Protein 2X1Q (pdb70)

Radius of gyration: 19.87 Å; Cα contacts (8 Å, |Δi|>4): 631; chains: 2; bounding box: 54×30×46 Å

Structure (mmCIF, N/CA/C/O backbone):
data_2X1Q
#
_entry.id   2X1Q
#
_cell.length_a   35.908
_cell.length_b   63.425
_cell.length_c   50.010
_cell.angle_alpha   90.00
_cell.angle_beta   90.36
_cell.angle_gamma   90.00
#
_symmetry.space_group_name_H-M   'P 1 21 1'
#
loop_
_entity.id
_entity.type
_entity.pdbx_description
1 polymer 'GELSOLIN NANOBODY'
2 water water
#
loop_
_atom_site.group_PDB
_atom_site.id
_atom_site.type_symbol
_atom_site.label_atom_id
_atom_site.label_alt_id
_atom_site.label_comp_id
_atom_site.label_asym_id
_atom_site.label_entity_id
_atom_site.label_seq_id
_atom_site.pdbx_PDB_ins_code
_atom_site.Cartn_x
_atom_site.Cartn_y
_atom_site.Cartn_z
_atom_site.occupancy
_atom_site.B_iso_or_equiv
_atom_site.auth_seq_id
_atom_site.auth_comp_id
_atom_site.auth_asym_id
_atom_site.auth_atom_id
_atom_site.pdbx_PDB_model_num
ATOM 1 N N . GLN A 1 3 ? 12.733 9.522 59.862 1.00 12.79 3 GLN A N 1
ATOM 2 C CA . GLN A 1 3 ? 14.053 9.218 60.478 1.00 12.65 3 GLN A CA 1
ATOM 3 C C . GLN A 1 3 ? 14.471 7.835 60.014 1.00 11.67 3 GLN A C 1
ATOM 4 O O . GLN A 1 3 ? 13.692 6.889 60.129 1.00 12.84 3 GLN A O 1
ATOM 10 N N . LEU A 1 4 ? 15.690 7.712 59.488 1.00 10.28 4 LEU A N 1
ATOM 11 C CA . LEU A 1 4 ? 16.147 6.454 58.900 1.00 9.46 4 LEU A CA 1
ATOM 12 C C . LEU A 1 4 ? 17.379 5.919 59.607 1.00 9.10 4 LEU A C 1
ATOM 13 O O . LEU A 1 4 ? 18.304 6.672 59.914 1.00 9.76 4 LEU A O 1
ATOM 18 N N . GLN A 1 5 ? 17.388 4.613 59.852 1.00 9.26 5 GLN A N 1
ATOM 19 C CA . GLN A 1 5 ? 18.550 3.948 60.434 1.00 9.51 5 GLN A CA 1
ATOM 20 C C . GLN A 1 5 ? 18.760 2.575 59.808 1.00 9.55 5 GLN A C 1
ATOM 21 O O . GLN A 1 5 ? 17.878 1.709 59.862 1.00 10.15 5 GLN A O 1
ATOM 27 N N . GLU A 1 6 ? 19.946 2.387 59.241 1.00 9.51 6 GLU A N 1
ATOM 28 C CA . GLU A 1 6 ? 20.334 1.137 58.614 1.00 9.72 6 GLU A CA 1
ATOM 29 C C . GLU A 1 6 ? 20.880 0.153 59.634 1.00 9.54 6 GLU A C 1
ATOM 30 O O . GLU A 1 6 ? 21.410 0.538 60.680 1.00 10.06 6 GLU A O 1
ATOM 36 N N . SER A 1 7 ? 20.760 -1.129 59.307 1.00 9.21 7 SER A N 1
ATOM 37 C CA . SER A 1 7 ? 21.395 -2.195 60.070 1.00 9.53 7 SER A CA 1
ATOM 38 C C . SER A 1 7 ? 21.609 -3.409 59.174 1.00 9.30 7 SER A C 1
ATOM 39 O O . SER A 1 7 ? 21.196 -3.425 58.016 1.00 9.49 7 SER A O 1
ATOM 42 N N . GLY A 1 8 ? 22.267 -4.427 59.717 1.00 9.36 8 GLY A N 1
ATOM 43 C CA . GLY A 1 8 ? 22.491 -5.681 59.006 1.00 9.91 8 GLY A CA 1
ATOM 44 C C . GLY A 1 8 ? 23.814 -5.768 58.271 1.00 10.31 8 GLY A C 1
ATOM 45 O O . GLY A 1 8 ? 24.096 -6.778 57.625 1.00 11.13 8 GLY A O 1
ATOM 46 N N . GLY A 1 9 ? 24.627 -4.719 58.356 1.00 10.61 9 GLY A N 1
ATOM 47 C CA . GLY A 1 9 ? 25.952 -4.737 57.754 1.00 11.69 9 GLY A CA 1
ATOM 48 C C . GLY A 1 9 ? 26.865 -5.703 58.482 1.00 11.70 9 GLY A C 1
ATOM 49 O O . GLY A 1 9 ? 26.531 -6.232 59.550 1.00 11.91 9 GLY A O 1
ATOM 50 N N . GLY A 1 10 ? 28.029 -5.942 57.901 1.00 12.47 10 GLY A N 1
ATOM 51 C CA . GLY A 1 10 ? 29.002 -6.816 58.519 1.00 12.73 10 GLY A CA 1
ATOM 52 C C . GLY A 1 10 ? 30.056 -7.227 57.527 1.00 12.49 10 GLY A C 1
ATOM 53 O O . GLY A 1 10 ? 30.183 -6.641 56.444 1.00 12.59 10 GLY A O 1
ATOM 54 N N . LEU A 1 11 ? 30.797 -8.254 57.915 1.00 12.72 11 LEU A N 1
ATOM 55 C CA . LEU A 1 11 ? 31.917 -8.764 57.156 1.00 12.69 11 LEU A CA 1
ATOM 56 C C . LEU A 1 11 ? 31.571 -10.146 56.618 1.00 12.59 11 LEU A C 1
ATOM 57 O O . LEU A 1 11 ? 31.160 -11.032 57.375 1.00 13.01 11 LEU A O 1
ATOM 62 N N . VAL A 1 12 ? 31.730 -10.328 55.312 1.00 12.07 12 VAL A N 1
ATOM 63 C CA . VAL A 1 12 ? 31.544 -11.638 54.687 1.00 12.50 12 VAL A CA 1
ATOM 64 C C . VAL A 1 12 ? 32.680 -11.925 53.725 1.00 12.22 12 VAL A C 1
ATOM 65 O O . VAL A 1 12 ? 33.363 -11.005 53.274 1.00 12.27 12 VAL A O 1
ATOM 69 N N . GLN A 1 13 ? 32.877 -13.204 53.418 1.00 12.12 13 GLN A N 1
ATOM 70 C CA . GLN A 1 13 ? 33.811 -13.592 52.371 1.00 12.68 13 GLN A CA 1
ATOM 71 C C . GLN A 1 13 ? 33.129 -13.513 51.005 1.00 11.70 13 GLN A C 1
ATOM 72 O O . GLN A 1 13 ? 31.894 -13.490 50.928 1.00 11.74 13 GLN A O 1
ATOM 78 N N . PRO A 1 14 ? 33.928 -13.437 49.921 1.00 11.28 14 PRO A N 1
ATOM 79 C CA . PRO A 1 14 ? 33.330 -13.453 48.594 1.00 10.78 14 PRO A CA 1
ATOM 80 C C . PRO A 1 14 ? 32.420 -14.660 48.415 1.00 10.14 14 PRO A C 1
ATOM 81 O O . PRO A 1 14 ? 32.752 -15.773 48.848 1.00 10.01 14 PRO A O 1
ATOM 85 N N . GLY A 1 15 ? 31.269 -14.418 47.799 1.00 9.84 15 GLY A N 1
ATOM 86 C CA . GLY A 1 15 ? 30.251 -15.439 47.613 1.00 9.82 15 GLY A CA 1
ATOM 87 C C . GLY A 1 15 ? 29.211 -15.455 48.716 1.00 9.52 15 GLY A C 1
ATOM 88 O O . GLY A 1 15 ? 28.180 -16.118 48.587 1.00 10.45 15 GLY A O 1
ATOM 89 N N . GLY A 1 16 ? 29.479 -14.721 49.796 1.00 9.66 16 GLY A N 1
ATOM 90 C CA . GLY A 1 16 ? 28.553 -14.620 50.914 1.00 9.36 16 GLY A CA 1
ATOM 91 C C . GLY A 1 16 ? 27.379 -13.704 50.640 1.00 8.76 16 GLY A C 1
ATOM 92 O O . GLY A 1 16 ? 27.243 -13.133 49.550 1.00 9.55 16 GLY A O 1
ATOM 93 N N . SER A 1 17 ? 26.523 -13.570 51.645 1.00 8.81 17 SER A N 1
ATOM 94 C CA . SER A 1 17 ? 25.324 -12.760 51.529 1.00 8.82 17 SER A CA 1
ATOM 95 C C . SER A 1 17 ? 25.056 -11.995 52.812 1.00 8.73 17 SER A C 1
ATOM 96 O O . SER A 1 17 ? 25.526 -12.381 53.885 1.00 8.90 17 SER A O 1
ATOM 99 N N . LEU A 1 18 ? 24.305 -10.906 52.681 1.00 8.98 18 LEU A N 1
ATOM 100 C CA . LEU A 1 18 ? 23.854 -10.116 53.812 1.00 9.65 18 LEU A CA 1
ATOM 101 C C . LEU A 1 18 ? 22.407 -9.740 53.583 1.00 9.35 18 LEU A C 1
ATOM 102 O O . LEU A 1 18 ? 21.911 -9.767 52.445 1.00 10.22 18 LEU A O 1
ATOM 107 N N . ARG A 1 19 ? 21.741 -9.375 54.668 1.00 9.88 19 ARG A N 1
ATOM 108 C CA . ARG A 1 19 ? 20.378 -8.896 54.603 1.00 10.73 19 ARG A CA 1
ATOM 109 C C . ARG A 1 19 ? 20.330 -7.589 55.379 1.00 10.10 19 ARG A C 1
ATOM 110 O O . ARG A 1 19 ? 20.309 -7.584 56.606 1.00 10.65 19 ARG A O 1
ATOM 118 N N . LEU A 1 20 ? 20.360 -6.475 54.656 1.00 9.97 20 LEU A N 1
ATOM 119 C CA . LEU A 1 20 ? 20.306 -5.161 55.287 1.00 10.17 20 LEU A CA 1
ATOM 120 C C . LEU A 1 20 ? 18.870 -4.807 55.578 1.00 9.67 20 LEU A C 1
ATOM 121 O O . LEU A 1 20 ? 17.946 -5.278 54.901 1.00 10.26 20 LEU A O 1
ATOM 126 N N . SER A 1 21 ? 18.678 -3.967 56.585 1.00 10.13 21 SER A N 1
ATOM 127 C CA . SER A 1 21 ? 17.379 -3.384 56.803 1.00 10.79 21 SER A CA 1
ATOM 128 C C . SER A 1 21 ? 17.512 -1.892 57.063 1.00 9.84 21 SER A C 1
ATOM 129 O O . SER A 1 21 ? 18.596 -1.383 57.376 1.00 10.46 21 SER A O 1
ATOM 132 N N . CYS A 1 22 ? 16.402 -1.193 56.888 1.00 10.65 22 CYS A N 1
ATOM 133 C CA . CYS A 1 22 ? 16.325 0.220 57.188 1.00 11.13 22 CYS A CA 1
ATOM 134 C C . CYS A 1 22 ? 15.040 0.430 57.965 1.00 10.93 22 CYS A C 1
ATOM 135 O O . CYS A 1 22 ? 13.960 0.024 57.517 1.00 11.09 22 CYS A O 1
ATOM 138 N N . ALA A 1 23 ? 15.171 1.037 59.140 1.00 11.02 23 ALA A N 1
ATOM 139 C CA . ALA A 1 23 ? 14.035 1.349 59.994 1.00 10.97 23 ALA A CA 1
ATOM 140 C C . ALA A 1 23 ? 13.680 2.813 59.797 1.00 11.10 23 ALA A C 1
ATOM 141 O O . ALA A 1 23 ? 14.519 3.694 59.996 1.00 11.56 23 ALA A O 1
ATOM 143 N N . SER A 1 30 ? 4.886 5.569 54.263 1.00 13.11 30 SER A N 1
ATOM 144 C CA . SER A 1 30 ? 4.243 5.012 53.076 1.00 13.52 30 SER A CA 1
ATOM 145 C C . SER A 1 30 ? 4.114 6.031 51.943 1.00 12.60 30 SER A C 1
ATOM 146 O O . SER A 1 30 ? 3.836 5.649 50.807 1.00 12.96 30 SER A O 1
ATOM 149 N N . ASN A 1 31 ? 4.308 7.314 52.256 1.00 11.92 31 ASN A N 1
ATOM 150 C CA . ASN A 1 31 ? 4.263 8.388 51.254 1.00 11.66 31 ASN A CA 1
ATOM 151 C C . ASN A 1 31 ? 5.571 8.550 50.483 1.00 10.51 31 ASN A C 1
ATOM 152 O O . ASN A 1 31 ? 5.609 9.249 49.468 1.00 11.43 31 ASN A O 1
ATOM 157 N N . TYR A 1 32 ? 6.640 7.923 50.971 1.00 9.52 32 TYR A N 1
ATOM 158 C CA . TYR A 1 32 ? 7.961 8.079 50.371 1.00 9.38 32 TYR A CA 1
ATOM 159 C C . TYR A 1 32 ? 8.373 6.880 49.527 1.00 8.94 32 TYR A C 1
ATOM 160 O O . TYR A 1 32 ? 8.231 5.725 49.947 1.00 8.86 32 TYR A O 1
ATOM 169 N N . ARG A 1 33 ? 8.894 7.155 48.337 1.00 8.81 33 ARG A N 1
ATOM 170 C CA . ARG A 1 33 ? 9.723 6.172 47.642 1.00 8.82 33 ARG A CA 1
ATOM 171 C C . ARG A 1 33 ? 10.998 6.017 48.459 1.00 8.74 33 ARG A C 1
ATOM 172 O O . ARG A 1 33 ? 11.425 6.960 49.132 1.00 9.45 33 ARG A O 1
ATOM 180 N N . MET A 1 34 ? 11.593 4.832 48.419 1.00 8.63 34 MET A N 1
ATOM 181 C CA . MET A 1 34 ? 12.814 4.590 49.176 1.00 8.97 34 MET A CA 1
ATOM 182 C C . MET A 1 34 ? 13.937 4.137 48.254 1.00 8.49 34 MET A C 1
ATOM 183 O O . MET A 1 34 ? 13.703 3.635 47.149 1.00 9.48 34 MET A O 1
ATOM 188 N N . GLY A 1 35 ? 15.164 4.349 48.707 1.00 8.82 35 GLY A N 1
ATOM 189 C CA . GLY A 1 35 ? 16.345 4.008 47.939 1.00 9.50 35 GLY A CA 1
ATOM 190 C C . GLY A 1 35 ? 17.455 3.478 48.821 1.00 9.10 35 GLY A C 1
ATOM 191 O O . GLY A 1 35 ? 17.506 3.746 50.023 1.00 9.52 35 GLY A O 1
ATOM 192 N N . TRP A 1 36 ? 18.323 2.688 48.203 1.00 9.13 36 TRP A N 1
ATOM 193 C CA . TRP A 1 36 ? 19.616 2.341 48.752 1.00 9.14 36 TRP A CA 1
ATOM 194 C C . TRP A 1 36 ? 20.687 2.932 47.858 1.00 8.76 36 TRP A C 1
ATOM 195 O O . TRP A 1 36 ? 20.586 2.874 46.622 1.00 9.11 36 TRP A O 1
ATOM 206 N N . PHE A 1 37 ? 21.714 3.467 48.513 1.00 9.17 37 PHE A N 1
ATOM 207 C CA . PHE A 1 37 ? 22.940 3.941 47.882 1.00 9.15 37 PHE A CA 1
ATOM 208 C C . PHE A 1 37 ? 24.120 3.316 48.604 1.00 8.63 37 PHE A C 1
ATOM 209 O O . PHE A 1 37 ? 23.970 2.782 49.711 1.00 9.27 37 PHE A O 1
ATOM 217 N N . ARG A 1 38 ? 25.296 3.395 47.996 1.00 8.68 38 ARG A N 1
ATOM 218 C CA . ARG A 1 38 ? 26.503 2.940 48.670 1.00 8.82 38 ARG A CA 1
ATOM 219 C C . ARG A 1 38 ? 27.661 3.852 48.324 1.00 8.83 38 ARG A C 1
ATOM 220 O O . ARG A 1 38 ? 27.714 4.411 47.231 1.00 9.81 38 ARG A O 1
ATOM 228 N N . GLN A 1 39 ? 28.577 4.019 49.268 1.00 8.59 39 GLN A N 1
ATOM 229 C CA . GLN A 1 39 ? 29.756 4.827 49.024 1.00 9.09 39 GLN A CA 1
ATOM 230 C C . GLN A 1 39 ? 30.995 4.034 49.393 1.00 8.79 39 GLN A C 1
ATOM 231 O O . GLN A 1 39 ? 31.213 3.694 50.565 1.00 8.70 39 GLN A O 1
ATOM 237 N N . ALA A 1 40 ? 31.762 3.706 48.358 1.00 8.97 40 ALA A N 1
ATOM 238 C CA . ALA A 1 40 ? 33.003 2.961 48.475 1.00 9.09 40 ALA A CA 1
ATOM 239 C C . ALA A 1 40 ? 34.180 3.929 48.579 1.00 8.82 40 ALA A C 1
ATOM 240 O O . ALA A 1 40 ? 34.075 5.086 48.161 1.00 8.59 40 ALA A O 1
ATOM 242 N N . PRO A 1 41 ? 35.312 3.466 49.141 1.00 9.24 41 PRO A N 1
ATOM 243 C CA . PRO A 1 41 ? 36.506 4.317 49.202 1.00 9.28 41 PRO A CA 1
ATOM 244 C C . PRO A 1 41 ? 36.905 4.849 47.825 1.00 9.22 41 PRO A C 1
ATOM 245 O O . PRO A 1 41 ? 36.937 4.089 46.858 1.00 9.44 41 PRO A O 1
ATOM 249 N N . GLY A 1 42 ? 37.169 6.150 47.743 1.00 9.77 42 GLY A N 1
ATOM 250 C CA . GLY A 1 42 ? 37.636 6.785 46.511 1.00 10.76 42 GLY A CA 1
ATOM 251 C C . GLY A 1 42 ? 36.673 6.748 45.339 1.00 11.46 42 GLY A C 1
ATOM 252 O O . GLY A 1 42 ? 37.094 6.756 44.178 1.00 12.09 42 GLY A O 1
ATOM 253 N N . LYS A 1 43 ? 35.380 6.722 45.637 1.00 12.14 43 LYS A N 1
ATOM 254 C CA . LYS A 1 43 ? 34.359 6.652 44.605 1.00 13.00 43 LYS A CA 1
ATOM 255 C C . LYS A 1 43 ? 33.156 7.485 45.046 1.00 12.88 43 LYS A C 1
ATOM 256 O O . LYS A 1 43 ? 32.895 7.628 46.246 1.00 12.96 43 LYS A O 1
ATOM 262 N N . GLU A 1 44 ? 32.467 8.086 44.079 1.00 12.91 44 GLU A N 1
ATOM 263 C CA . GLU A 1 44 ? 31.265 8.863 44.365 1.00 13.37 44 GLU A CA 1
ATOM 264 C C . GLU A 1 44 ? 30.159 7.953 44.887 1.00 12.65 44 GLU A C 1
ATOM 265 O O . GLU A 1 44 ? 30.112 6.760 44.555 1.00 12.62 44 GLU A O 1
ATOM 271 N N . ARG A 1 45 ? 29.279 8.513 45.717 1.00 12.48 45 ARG A N 1
ATOM 272 C CA . ARG A 1 45 ? 28.122 7.766 46.204 1.00 12.36 45 ARG A CA 1
ATOM 273 C C . ARG A 1 45 ? 27.332 7.237 45.012 1.00 12.10 45 ARG A C 1
ATOM 274 O O . ARG A 1 45 ? 27.023 7.976 44.072 1.00 12.75 45 ARG A O 1
ATOM 282 N N . GLU A 1 46 ? 27.032 5.944 45.061 1.00 12.21 46 GLU A N 1
ATOM 283 C CA . GLU A 1 46 ? 26.470 5.214 43.926 1.00 13.11 46 GLU A CA 1
ATOM 284 C C . GLU A 1 46 ? 25.065 4.715 44.240 1.00 11.07 46 GLU A C 1
ATOM 285 O O . GLU A 1 46 ? 24.807 4.204 45.327 1.00 10.21 46 GLU A O 1
ATOM 291 N N . PHE A 1 47 ? 24.163 4.872 43.277 1.00 10.59 47 PHE A N 1
ATOM 292 C CA . PHE A 1 47 ? 22.834 4.296 43.357 1.00 9.90 47 PHE A CA 1
ATOM 293 C C . PHE A 1 47 ? 22.904 2.770 43.410 1.00 9.89 47 PHE A C 1
ATOM 294 O O . PHE A 1 47 ? 23.689 2.160 42.668 1.00 10.43 47 PHE A O 1
ATOM 302 N N . VAL A 1 48 ? 22.080 2.172 44.272 1.00 9.22 48 VAL A N 1
ATOM 303 C CA . VAL A 1 48 ? 21.951 0.721 44.374 1.00 9.27 48 VAL A CA 1
ATOM 304 C C . VAL A 1 48 ? 20.562 0.252 43.931 1.00 9.20 48 VAL A C 1
ATOM 305 O O . VAL A 1 48 ? 20.452 -0.602 43.049 1.00 9.34 48 VAL A O 1
ATOM 309 N N . ALA A 1 49 ? 19.507 0.799 44.534 1.00 9.13 49 ALA A N 1
ATOM 310 C CA . ALA A 1 49 ? 18.144 0.351 44.243 1.00 9.40 49 ALA A CA 1
ATOM 311 C C . ALA A 1 49 ? 17.120 1.373 44.697 1.00 9.15 49 ALA A C 1
ATOM 312 O O . ALA A 1 49 ? 17.377 2.156 45.608 1.00 9.44 49 ALA A O 1
ATOM 314 N N . THR A 1 50 ? 15.958 1.355 44.057 1.00 9.05 50 THR A N 1
ATOM 315 C CA . THR A 1 50 ? 14.833 2.188 44.459 1.00 9.05 50 THR A CA 1
ATOM 316 C C . THR A 1 50 ? 13.567 1.340 44.478 1.00 9.02 50 THR A C 1
ATOM 317 O O . THR A 1 50 ? 13.486 0.297 43.806 1.00 9.72 50 THR A O 1
ATOM 321 N N . ILE A 1 51 ? 12.596 1.778 45.273 1.00 9.04 51 ILE A N 1
ATOM 322 C CA . ILE A 1 51 ? 11.332 1.073 45.431 1.00 8.98 51 ILE A CA 1
ATOM 323 C C . ILE A 1 51 ? 10.195 2.083 45.538 1.00 8.80 51 ILE A C 1
ATOM 324 O O . ILE A 1 51 ? 10.330 3.154 46.144 1.00 9.11 51 ILE A O 1
ATOM 329 N N . SER A 1 52 ? 9.070 1.733 44.931 1.00 8.37 52 SER A N 1
ATOM 330 C CA . SER A 1 52 ? 7.889 2.572 44.950 1.00 8.55 52 SER A CA 1
ATOM 331 C C . SER A 1 52 ? 7.280 2.613 46.349 1.00 8.35 52 SER A C 1
ATOM 332 O O . SER A 1 52 ? 7.591 1.773 47.216 1.00 8.42 52 SER A O 1
ATOM 335 N N . GLN A 1 53 ? 6.383 3.578 46.547 1.00 8.52 53 GLN A N 1
ATOM 336 C CA . GLN A 1 53 ? 5.670 3.759 47.810 1.00 8.82 53 GLN A CA 1
ATOM 337 C C . GLN A 1 53 ? 4.971 2.468 48.252 1.00 9.15 53 GLN A C 1
ATOM 338 O O . GLN A 1 53 ? 5.063 2.071 49.417 1.00 9.16 53 GLN A O 1
ATOM 344 N N . SER A 1 54 ? 4.292 1.804 47.321 1.00 9.59 54 SER A N 1
ATOM 345 C CA . SER A 1 54 ? 3.530 0.600 47.647 1.00 10.20 54 SER A CA 1
ATOM 346 C C . SER A 1 54 ? 4.426 -0.613 47.858 1.00 10.38 54 SER A C 1
ATOM 347 O O . SER A 1 54 ? 3.995 -1.611 48.442 1.00 11.35 54 SER A O 1
ATOM 350 N N . GLY A 1 55 ? 5.656 -0.535 47.355 1.00 10.44 55 GLY A N 1
ATOM 351 C CA . GLY A 1 55 ? 6.607 -1.637 47.441 1.00 10.52 55 GLY A CA 1
ATOM 352 C C . GLY A 1 55 ? 6.559 -2.629 46.293 1.00 10.49 55 GLY A C 1
ATOM 353 O O . GLY A 1 55 ? 7.338 -3.583 46.275 1.00 10.71 55 GLY A O 1
ATOM 354 N N . ALA A 1 56 ? 5.666 -2.404 45.329 1.00 10.39 56 ALA A N 1
ATOM 355 C CA . ALA A 1 56 ? 5.437 -3.372 44.254 1.00 10.57 56 ALA A CA 1
ATOM 356 C C . ALA A 1 56 ? 6.399 -3.234 43.078 1.00 10.29 56 ALA A C 1
ATOM 357 O O . ALA A 1 56 ? 6.459 -4.124 42.224 1.00 11.38 56 ALA A O 1
ATOM 359 N N . ALA A 1 57 ? 7.136 -2.126 43.019 1.00 9.84 57 ALA A N 1
ATOM 360 C CA . ALA A 1 57 ? 7.999 -1.855 41.873 1.00 9.63 57 ALA A CA 1
ATOM 361 C C . ALA A 1 57 ? 9.375 -1.415 42.314 1.00 9.53 57 ALA A C 1
ATOM 362 O O . ALA A 1 57 ? 9.509 -0.550 43.176 1.00 9.49 57 ALA A O 1
ATOM 364 N N . THR A 1 58 ? 10.396 -1.998 41.696 1.00 10.09 58 THR A N 1
ATOM 365 C CA . THR A 1 58 ? 11.779 -1.718 42.027 1.00 10.51 58 THR A CA 1
ATOM 366 C C . THR A 1 58 ? 12.574 -1.410 40.767 1.00 10.34 58 THR A C 1
ATOM 367 O O . THR A 1 58 ? 12.180 -1.777 39.650 1.00 11.09 58 THR A O 1
ATOM 371 N N . ALA A 1 59 ? 13.698 -0.730 40.955 1.00 10.20 59 ALA A N 1
ATOM 372 C CA . ALA A 1 59 ? 14.709 -0.617 39.915 1.00 10.58 59 ALA A CA 1
ATOM 373 C C . ALA A 1 59 ? 16.068 -0.736 40.570 1.00 10.10 59 ALA A C 1
ATOM 374 O O . ALA A 1 59 ? 16.262 -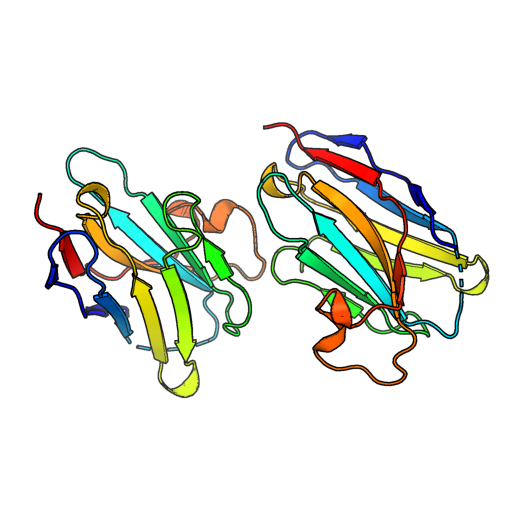0.255 41.682 1.00 11.04 59 ALA A O 1
ATOM 376 N N . TYR A 1 60 ? 16.994 -1.389 39.876 1.00 9.81 60 TYR A N 1
ATOM 377 C CA . TYR A 1 60 ? 18.318 -1.703 40.411 1.00 9.58 60 TYR A CA 1
ATOM 378 C C . TYR A 1 60 ? 19.407 -1.138 39.528 1.00 9.62 60 TYR A C 1
ATOM 379 O O . TYR A 1 60 ? 19.297 -1.137 38.302 1.00 9.40 60 TYR A O 1
ATOM 388 N N . ALA A 1 61 ? 20.480 -0.692 40.162 1.00 9.59 61 ALA A N 1
ATOM 389 C CA . ALA A 1 61 ? 21.705 -0.379 39.450 1.00 9.14 61 ALA A CA 1
ATOM 390 C C . ALA A 1 61 ? 22.178 -1.635 38.728 1.00 8.58 61 ALA A C 1
ATOM 391 O O . ALA A 1 61 ? 22.060 -2.751 39.245 1.00 8.54 61 ALA A O 1
ATOM 393 N N . ASP A 1 62 ? 22.733 -1.463 37.537 1.00 8.67 62 ASP A N 1
ATOM 394 C CA . ASP A 1 62 ? 23.270 -2.601 36.796 1.00 8.32 62 ASP A CA 1
ATOM 395 C C . ASP A 1 62 ? 24.309 -3.382 37.596 1.00 8.33 62 ASP A C 1
ATOM 396 O O . ASP A 1 62 ? 24.411 -4.599 37.461 1.00 8.53 62 ASP A O 1
ATOM 401 N N . SER A 1 63 ? 25.077 -2.671 38.417 1.00 8.33 63 SER A N 1
ATOM 402 C CA . SER A 1 63 ? 26.146 -3.278 39.209 1.00 9.44 63 SER A CA 1
ATOM 403 C C . SER A 1 63 ? 25.663 -4.316 40.227 1.00 8.81 63 SER A C 1
ATOM 404 O O . SER A 1 63 ? 26.471 -5.113 40.719 1.00 9.17 63 SER A O 1
ATOM 407 N N . VAL A 1 64 ? 24.367 -4.306 40.539 1.00 8.42 64 VAL A N 1
ATOM 408 C CA . VAL A 1 64 ? 23.799 -5.218 41.540 1.00 8.75 64 VAL A CA 1
ATOM 409 C C . VAL A 1 64 ? 22.589 -6.007 41.032 1.00 8.65 64 VAL A C 1
ATOM 410 O O . VAL A 1 64 ? 22.157 -6.965 41.682 1.00 8.86 64 VAL A O 1
ATOM 414 N N . LYS A 1 65 ? 22.034 -5.608 39.889 1.00 8.50 65 LYS A N 1
ATOM 415 C CA . LYS A 1 65 ? 20.852 -6.277 39.371 1.00 8.91 65 LYS A CA 1
ATOM 416 C C . LYS A 1 65 ? 21.132 -7.763 39.158 1.00 8.94 65 LYS A C 1
ATOM 417 O O . LYS A 1 65 ? 22.179 -8.141 38.633 1.00 8.39 65 LYS A O 1
ATOM 423 N N . GLY A 1 66 ? 20.192 -8.595 39.592 1.00 8.82 66 GLY A N 1
ATOM 424 C CA . GLY A 1 66 ? 20.345 -10.039 39.513 1.00 8.87 66 GLY A CA 1
ATOM 425 C C . GLY A 1 66 ? 20.875 -10.667 40.789 1.00 8.94 66 GLY A C 1
ATOM 426 O O . GLY A 1 66 ? 20.753 -11.882 40.967 1.00 9.69 66 GLY A O 1
ATOM 427 N N . ARG A 1 67 ? 21.457 -9.849 41.669 1.00 8.72 67 ARG A N 1
ATOM 428 C CA . ARG A 1 67 ? 21.974 -10.323 42.961 1.00 8.79 67 ARG A CA 1
ATOM 429 C C . ARG A 1 67 ? 21.250 -9.750 44.178 1.00 9.12 67 ARG A C 1
ATOM 430 O O . ARG A 1 67 ? 21.243 -10.377 45.246 1.00 9.36 67 ARG A O 1
ATOM 438 N N . PHE A 1 68 ? 20.703 -8.543 44.039 1.00 9.54 68 PHE A N 1
ATOM 439 C CA . PHE A 1 68 ? 20.073 -7.852 45.169 1.00 10.05 68 PHE A CA 1
ATOM 440 C C . PHE A 1 68 ? 18.557 -7.823 45.010 1.00 10.24 68 PHE A C 1
ATOM 441 O O . PHE A 1 68 ? 18.043 -7.754 43.885 1.00 11.23 68 PHE A O 1
ATOM 449 N N . THR A 1 69 ? 17.855 -7.840 46.141 1.00 9.59 69 THR A N 1
ATOM 450 C CA . THR A 1 69 ? 16.398 -7.749 46.158 1.00 10.39 69 THR A CA 1
ATOM 451 C C . THR A 1 69 ? 15.941 -6.783 47.246 1.00 9.92 69 THR A C 1
ATOM 452 O O . THR A 1 69 ? 16.206 -6.992 48.435 1.00 10.05 69 THR A O 1
ATOM 456 N N . PHE A 1 70 ? 15.248 -5.733 46.820 1.00 10.08 70 PHE A N 1
ATOM 457 C CA . PHE A 1 70 ? 14.787 -4.651 47.684 1.00 10.05 70 PHE A CA 1
ATOM 458 C C . PHE A 1 70 ? 13.299 -4.863 47.921 1.00 9.86 70 PHE A C 1
ATOM 459 O O . PHE A 1 70 ? 12.538 -5.015 46.967 1.00 10.06 70 PHE A O 1
ATOM 467 N N . SER A 1 71 ? 12.894 -4.889 49.184 1.00 9.95 71 SER A N 1
ATOM 468 C CA . SER A 1 71 ? 11.487 -4.987 49.539 1.00 10.37 71 SER A CA 1
ATOM 469 C C . SER A 1 71 ? 11.158 -4.030 50.692 1.00 10.26 71 SER A C 1
ATOM 470 O O . SER A 1 71 ? 12.056 -3.522 51.368 1.00 9.97 71 SER A O 1
ATOM 473 N N . ARG A 1 72 ? 9.873 -3.754 50.894 1.00 10.74 72 ARG A N 1
ATOM 474 C CA . ARG A 1 72 ? 9.434 -2.960 52.043 1.00 10.95 72 ARG A CA 1
ATOM 475 C C . ARG A 1 72 ? 8.217 -3.573 52.712 1.00 10.04 72 ARG A C 1
ATOM 476 O O . ARG A 1 72 ? 7.458 -4.323 52.094 1.00 10.49 72 ARG A O 1
ATOM 484 N N . ASP A 1 73 ? 8.050 -3.236 53.985 1.00 9.84 73 ASP A N 1
ATOM 485 C CA . ASP A 1 73 ? 6.864 -3.587 54.744 1.00 10.13 73 ASP A CA 1
ATOM 486 C C . ASP A 1 73 ? 6.332 -2.303 55.363 1.00 9.78 73 ASP A C 1
ATOM 487 O O . ASP A 1 73 ? 6.830 -1.839 56.396 1.00 10.21 73 ASP A O 1
ATOM 492 N N . ASN A 1 74 ? 5.327 -1.719 54.722 1.00 9.60 74 ASN A N 1
ATOM 493 C CA . ASN A 1 74 ? 4.797 -0.442 55.175 1.00 9.13 74 ASN A CA 1
ATOM 494 C C . ASN A 1 74 ? 4.190 -0.484 56.576 1.00 9.18 74 ASN A C 1
ATOM 495 O O . ASN A 1 74 ? 4.367 0.456 57.347 1.00 9.91 74 ASN A O 1
ATOM 500 N N . ALA A 1 75 ? 3.510 -1.579 56.910 1.00 8.93 75 ALA A N 1
ATOM 501 C CA . ALA A 1 75 ? 2.884 -1.730 58.224 1.00 8.93 75 ALA A CA 1
ATOM 502 C C . ALA A 1 75 ? 3.908 -1.673 59.357 1.00 8.68 75 ALA A C 1
ATOM 503 O O . ALA A 1 75 ? 3.589 -1.251 60.468 1.00 8.66 75 ALA A O 1
ATOM 505 N N . LYS A 1 76 ? 5.134 -2.094 59.058 1.00 8.78 76 LYS A N 1
ATOM 506 C CA . LYS A 1 76 ? 6.202 -2.180 60.054 1.00 9.28 76 LYS A CA 1
ATOM 507 C C . LYS A 1 76 ? 7.256 -1.083 59.926 1.00 9.28 76 LYS A C 1
ATOM 508 O O . LYS A 1 76 ? 8.219 -1.054 60.697 1.00 9.33 76 LYS A O 1
ATOM 514 N N . ASN A 1 77 ? 7.072 -0.173 58.971 1.00 9.33 77 ASN A N 1
ATOM 515 C CA . ASN A 1 77 ? 8.043 0.898 58.719 1.00 10.09 77 ASN A CA 1
ATOM 516 C C . ASN A 1 77 ? 9.462 0.358 58.495 1.00 10.05 77 ASN A C 1
ATOM 517 O O . ASN A 1 77 ? 10.449 0.900 59.008 1.00 10.55 77 ASN A O 1
ATOM 522 N N . LEU A 1 78 ? 9.547 -0.717 57.715 1.00 9.91 78 LEU A N 1
ATOM 523 C CA . LEU A 1 78 ? 10.813 -1.388 57.460 1.00 10.32 78 LEU A CA 1
ATOM 524 C C . LEU A 1 78 ? 11.078 -1.588 55.974 1.00 10.71 78 LEU A C 1
ATOM 525 O O . LEU A 1 78 ? 10.156 -1.789 55.171 1.00 11.37 78 LEU A O 1
ATOM 530 N N . LEU A 1 79 ? 12.359 -1.516 55.627 1.00 10.83 79 LEU A N 1
ATOM 531 C CA . LEU A 1 79 ? 12.871 -1.897 54.318 1.00 11.45 79 LEU A CA 1
ATOM 532 C C . LEU A 1 79 ? 13.878 -3.004 54.487 1.00 10.67 79 LEU A C 1
ATOM 533 O O . LEU A 1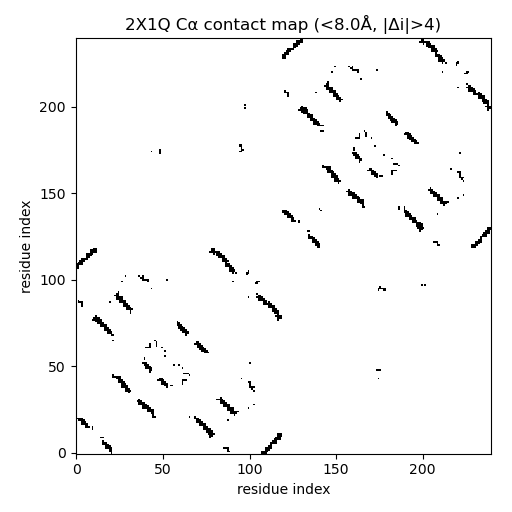 79 ? 14.551 -3.078 55.519 1.00 10.74 79 LEU A O 1
ATOM 538 N N . TYR A 1 80 ? 14.030 -3.814 53.441 1.00 10.75 80 TYR A N 1
ATOM 539 C CA . TYR A 1 80 ? 15.000 -4.903 53.420 1.00 11.34 80 TYR A CA 1
ATOM 540 C C . TYR A 1 80 ? 15.770 -4.914 52.108 1.00 10.76 80 TYR A C 1
ATOM 541 O O . TYR A 1 80 ? 15.195 -4.680 51.039 1.00 11.02 80 TYR A O 1
ATOM 550 N N . LEU A 1 81 ? 17.064 -5.208 52.183 1.00 10.26 81 LEU A N 1
ATOM 551 C CA . LEU A 1 81 ? 17.875 -5.414 50.987 1.00 10.47 81 LEU A CA 1
ATOM 552 C C . LEU A 1 81 ? 18.650 -6.719 51.133 1.00 10.18 81 LEU A C 1
ATOM 553 O O . LEU A 1 81 ? 19.613 -6.799 51.906 1.00 10.50 81 LEU A O 1
ATOM 558 N N . GLU A 1 82 ? 18.210 -7.742 50.402 1.00 9.94 82 GLU A N 1
ATOM 559 C CA . GLU A 1 82 ? 18.904 -9.021 50.334 1.00 10.19 82 GLU A CA 1
ATOM 560 C C . GLU A 1 82 ? 20.043 -8.871 49.329 1.00 9.37 82 GLU A C 1
ATOM 561 O O . GLU A 1 82 ? 19.822 -8.441 48.192 1.00 10.72 82 GLU A O 1
ATOM 567 N N . MET A 1 83 ? 21.259 -9.227 49.740 1.00 9.42 83 MET A N 1
ATOM 568 C CA . MET A 1 83 ? 22.452 -9.044 48.916 1.00 10.21 83 MET A CA 1
ATOM 569 C C . MET A 1 83 ? 23.150 -10.385 48.778 1.00 9.36 83 MET A C 1
ATOM 570 O O . MET A 1 83 ? 23.759 -10.875 49.733 1.00 9.40 83 MET A O 1
ATOM 575 N N . LEU A 1 84 ? 23.049 -10.980 47.592 1.00 9.28 84 LEU A N 1
ATOM 576 C CA . LEU A 1 84 ? 23.609 -12.307 47.337 1.00 9.12 84 LEU A CA 1
ATOM 577 C C . LEU A 1 84 ? 24.893 -12.245 46.528 1.00 8.79 84 LEU A C 1
ATOM 578 O O . LEU A 1 84 ? 25.166 -11.252 45.841 1.00 9.19 84 LEU A O 1
ATOM 583 N N . SER A 1 85 ? 25.675 -13.318 46.615 1.00 8.81 85 SER A N 1
ATOM 584 C CA . SER A 1 85 ? 26.858 -13.493 45.769 1.00 8.90 85 SER A CA 1
ATOM 585 C C . SER A 1 85 ? 27.773 -12.271 45.816 1.00 8.71 85 SER A C 1
ATOM 586 O O . SER A 1 85 ? 28.179 -11.719 44.776 1.00 9.01 85 SER A O 1
ATOM 589 N N . LEU A 1 86 ? 28.090 -11.851 47.035 1.00 8.85 86 LEU A N 1
ATOM 590 C CA . LEU A 1 86 ? 28.856 -10.634 47.230 1.00 8.99 86 LEU A CA 1
ATOM 591 C C . LEU A 1 86 ? 30.308 -10.791 46.802 1.00 9.29 86 LEU A C 1
ATOM 592 O O . LEU A 1 86 ? 30.891 -11.866 46.906 1.00 9.96 86 LEU A O 1
ATOM 597 N N . GLU A 1 87 ? 30.876 -9.696 46.314 1.00 9.19 87 GLU A N 1
ATOM 598 C CA . GLU A 1 87 ? 32.262 -9.668 45.880 1.00 10.18 87 GLU A CA 1
ATOM 599 C C . GLU A 1 87 ? 32.978 -8.475 46.499 1.00 9.68 87 GLU A C 1
ATOM 600 O O . GLU A 1 87 ? 32.332 -7.557 47.011 1.00 8.95 87 GLU A O 1
ATOM 606 N N . PRO A 1 88 ? 34.320 -8.504 46.502 1.00 9.73 88 PRO A N 1
ATOM 607 C CA . PRO A 1 88 ? 35.075 -7.434 47.155 1.00 9.89 88 PRO A CA 1
ATOM 608 C C . PRO A 1 88 ? 34.622 -6.020 46.777 1.00 9.93 88 PRO A C 1
ATOM 609 O O . PRO A 1 88 ? 34.562 -5.153 47.654 1.00 10.34 88 PRO A O 1
ATO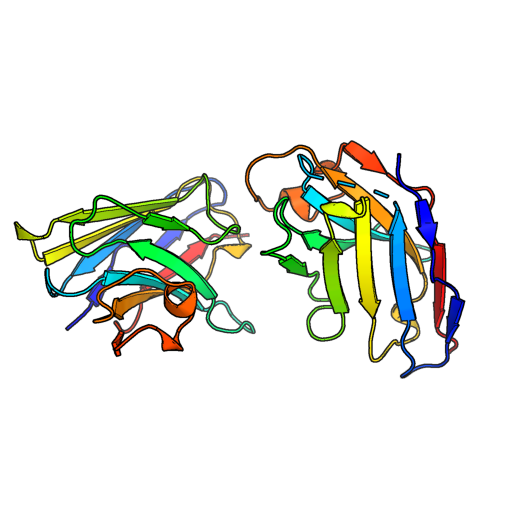M 613 N N . GLU A 1 89 ? 34.271 -5.802 45.507 1.00 10.37 89 GLU A N 1
ATOM 614 C CA . GLU A 1 89 ? 33.871 -4.465 45.040 1.00 11.51 89 GLU A CA 1
ATOM 615 C C . GLU A 1 89 ? 32.522 -3.985 45.601 1.00 10.29 89 GLU A C 1
ATOM 616 O O . GLU A 1 89 ? 32.160 -2.825 45.405 1.00 10.79 89 GLU A O 1
ATOM 622 N N . ASP A 1 90 ? 31.791 -4.867 46.285 1.00 9.57 90 ASP A N 1
ATOM 623 C CA . ASP A 1 90 ? 30.544 -4.487 46.961 1.00 9.35 90 ASP A CA 1
ATOM 624 C C . ASP A 1 90 ? 30.791 -3.856 48.335 1.00 8.96 90 ASP A C 1
ATOM 625 O O . ASP A 1 90 ? 29.848 -3.406 49.001 1.00 9.09 90 ASP A O 1
ATOM 630 N N . THR A 1 91 ? 32.055 -3.815 48.752 1.00 8.53 91 THR A N 1
ATOM 631 C CA . THR A 1 91 ? 32.431 -3.181 50.013 1.00 8.09 91 THR A CA 1
ATOM 632 C C . THR A 1 91 ? 32.137 -1.687 49.941 1.00 7.95 91 THR A C 1
ATOM 633 O O . THR A 1 91 ? 32.552 -1.011 48.993 1.00 8.27 91 THR A O 1
ATOM 637 N N . ALA A 1 92 ? 31.410 -1.180 50.935 1.00 8.08 92 ALA A N 1
ATOM 638 C CA . ALA A 1 92 ? 30.984 0.220 50.969 1.00 8.17 92 ALA A CA 1
ATOM 639 C C . ALA A 1 92 ? 30.164 0.472 52.220 1.00 8.16 92 ALA A C 1
ATOM 640 O O . ALA A 1 92 ? 29.718 -0.473 52.883 1.00 8.55 92 ALA A O 1
ATOM 642 N N . VAL A 1 93 ? 29.953 1.745 52.535 1.00 8.22 93 VAL A N 1
ATOM 643 C CA . VAL A 1 93 ? 28.899 2.114 53.463 1.00 8.65 93 VAL A CA 1
ATOM 644 C C . VAL A 1 93 ? 27.598 2.179 52.661 1.00 8.74 93 VAL A C 1
ATOM 645 O O . VAL A 1 93 ? 27.543 2.818 51.603 1.00 9.09 93 VAL A O 1
ATOM 649 N N . TYR A 1 94 ? 26.574 1.488 53.151 1.00 8.73 94 TYR A N 1
ATOM 650 C CA . TYR A 1 94 ? 25.269 1.456 52.498 1.00 9.09 94 TYR A CA 1
ATOM 651 C C . TYR A 1 94 ? 24.300 2.356 53.237 1.00 8.97 94 TYR A C 1
ATOM 652 O O . TYR A 1 94 ? 24.210 2.308 54.465 1.00 9.54 94 TYR A O 1
ATOM 661 N N . TYR A 1 95 ? 23.581 3.173 52.470 1.00 9.08 95 TYR A N 1
ATOM 662 C CA . TYR A 1 95 ? 22.674 4.180 53.008 1.00 9.49 95 TYR A CA 1
ATOM 663 C C . TYR A 1 95 ? 21.281 3.971 52.475 1.00 9.21 95 TYR A C 1
ATOM 664 O O . TYR A 1 95 ? 21.100 3.731 51.279 1.00 9.97 95 TYR A O 1
ATOM 673 N N . CYS A 1 96 ? 20.306 4.107 53.364 1.00 10.23 96 CYS A N 1
ATOM 674 C CA . CYS A 1 96 ? 18.908 4.161 52.993 1.00 10.18 96 CYS A CA 1
ATOM 675 C C . CYS A 1 96 ? 18.482 5.630 52.871 1.00 9.31 96 CYS A C 1
ATOM 676 O O . CYS A 1 96 ? 19.007 6.504 53.571 1.00 9.68 96 CYS A O 1
ATOM 679 N N . ALA A 1 97 ? 17.558 5.896 51.952 1.00 8.88 97 ALA A N 1
ATOM 680 C CA . ALA A 1 97 ? 17.138 7.257 51.640 1.00 8.79 97 ALA A CA 1
ATOM 681 C C . ALA A 1 97 ? 15.669 7.274 51.268 1.00 8.67 97 ALA A C 1
ATOM 682 O O . ALA A 1 97 ? 15.154 6.297 50.724 1.00 8.92 97 ALA A O 1
ATOM 684 N N . ALA A 1 98 ? 15.015 8.397 51.543 1.00 8.53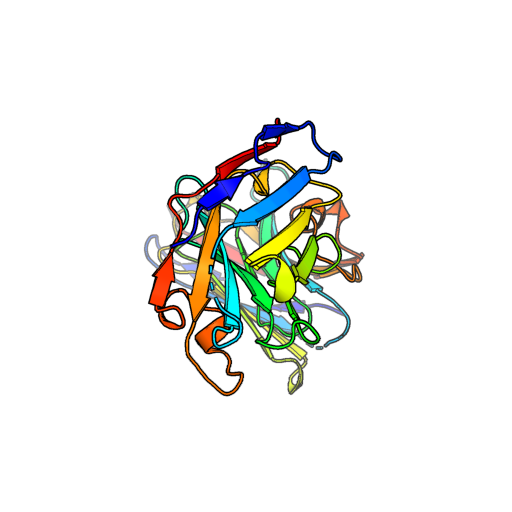 98 ALA A N 1
ATOM 685 C CA . ALA A 1 98 ? 13.587 8.571 51.291 1.00 8.59 98 ALA A CA 1
ATOM 686 C C . ALA A 1 98 ? 13.373 9.725 50.328 1.00 8.27 98 ALA A C 1
ATOM 687 O O . ALA A 1 98 ? 13.942 10.806 50.514 1.00 8.59 98 ALA A O 1
ATOM 689 N N . SER A 1 99 ? 12.542 9.484 49.314 1.00 8.60 99 SER A N 1
ATOM 690 C CA . SER A 1 99 ? 12.185 10.476 48.303 1.00 9.46 99 SER A CA 1
ATOM 691 C C . SER A 1 99 ? 10.688 10.737 48.328 1.00 9.22 99 SER A C 1
ATOM 692 O O . SER A 1 99 ? 9.886 9.794 48.355 1.00 9.34 99 SER A O 1
ATOM 695 N N . SER A 1 100 ? 10.307 12.007 48.266 1.00 9.58 100 SER A N 1
ATOM 696 C CA . SER A 1 100 ? 8.886 12.346 48.238 1.00 9.73 100 SER A CA 1
ATOM 697 C C . SER A 1 100 ? 8.291 12.399 46.830 1.00 10.08 100 SER A C 1
ATOM 698 O O . SER A 1 100 ? 7.089 12.652 46.682 1.00 10.85 100 SER A O 1
ATOM 701 N N . ARG A 1 101 ? 9.113 12.154 45.807 1.00 10.17 101 ARG A N 1
ATOM 702 C CA . ARG A 1 101 ? 8.650 12.264 44.422 1.00 10.55 101 ARG A CA 1
ATOM 703 C C . ARG A 1 101 ? 7.508 11.292 44.167 1.00 10.02 101 ARG A C 1
ATOM 704 O O . ARG A 1 101 ? 7.611 10.097 44.457 1.00 10.31 101 ARG A O 1
ATOM 712 N N . VAL A 1 102 ? 6.419 11.813 43.619 1.00 9.90 102 VAL A N 1
ATOM 713 C CA . VAL A 1 102 ? 5.223 11.007 43.411 1.00 10.08 102 VAL A CA 1
ATOM 714 C C . VAL A 1 102 ? 5.446 9.966 42.311 1.00 9.42 102 VAL A C 1
ATOM 715 O O . VAL A 1 102 ? 5.245 8.773 42.542 1.00 10.08 102 VAL A O 1
ATOM 719 N N . PHE A 1 103 ? 5.892 10.418 41.141 1.00 9.51 103 PHE A N 1
ATOM 720 C CA . PHE A 1 103 ? 6.093 9.536 39.994 1.00 10.06 103 PHE A CA 1
ATOM 721 C C . PHE A 1 103 ? 7.548 9.150 39.829 1.00 10.33 103 PHE A C 1
ATOM 722 O O . PHE A 1 103 ? 8.456 9.905 40.205 1.00 11.00 103 PHE A O 1
ATOM 730 N N . TYR A 1 104 ? 7.760 7.974 39.244 1.00 10.37 104 TYR A N 1
ATOM 731 C CA . TYR A 1 104 ? 9.099 7.504 38.946 1.00 10.64 104 TYR A CA 1
ATOM 732 C C . TYR A 1 104 ? 9.689 8.259 37.768 1.00 10.62 104 TYR A C 1
ATOM 733 O O . TYR A 1 104 ? 9.039 8.414 36.729 1.00 11.80 104 TYR A O 1
ATOM 742 N N . THR A 1 105 ? 10.920 8.730 37.938 1.00 10.92 105 THR A N 1
ATOM 743 C CA . THR A 1 105 ? 11.745 9.187 36.825 1.00 11.62 105 THR A CA 1
ATOM 744 C C . THR A 1 105 ? 13.186 8.813 37.144 1.00 11.17 105 THR A C 1
ATOM 745 O O . THR A 1 105 ? 13.491 8.392 38.267 1.00 10.79 105 THR A O 1
ATOM 749 N N . GLU A 1 106 ? 14.072 8.994 36.167 1.00 11.03 106 GLU A N 1
ATOM 750 C CA . GLU A 1 106 ? 15.485 8.650 36.331 1.00 11.88 106 GLU A CA 1
ATOM 751 C C . GLU A 1 106 ? 16.174 9.395 37.480 1.00 10.82 106 GLU A C 1
ATOM 752 O O . GLU A 1 106 ? 17.221 8.954 37.937 1.00 10.76 106 GLU A O 1
ATOM 758 N N . VAL A 1 107 ? 15.598 10.508 37.940 1.00 10.55 107 VAL A N 1
ATOM 759 C CA . VAL A 1 107 ? 16.163 11.229 39.089 1.00 10.74 107 VAL A CA 1
ATOM 760 C C . VAL A 1 107 ? 16.231 10.347 40.345 1.00 10.13 107 VAL A C 1
ATOM 761 O O . VAL A 1 107 ? 17.067 10.574 41.225 1.00 10.14 107 VAL A O 1
ATOM 765 N N . LEU A 1 108 ? 15.369 9.335 40.409 1.00 9.76 108 LEU A N 1
ATOM 766 C CA . LEU A 1 108 ? 15.379 8.381 41.525 1.00 10.21 108 LEU A CA 1
ATOM 767 C C . LEU A 1 108 ? 16.602 7.472 41.542 1.00 10.25 108 LEU A C 1
ATOM 768 O O . LEU A 1 108 ? 16.804 6.725 42.498 1.00 10.50 108 LEU A O 1
ATOM 773 N N . GLN A 1 109 ? 17.413 7.541 40.492 1.00 10.38 109 GLN A N 1
ATOM 774 C CA . GLN A 1 109 ? 18.679 6.818 40.461 1.00 11.38 109 GLN A CA 1
ATOM 775 C C . GLN A 1 109 ? 19.861 7.726 40.800 1.00 11.61 109 GLN A C 1
ATOM 776 O O . GLN A 1 109 ? 21.018 7.374 40.558 1.00 12.77 109 GLN A O 1
ATOM 782 N N . THR A 1 110 ? 19.562 8.894 41.363 1.00 11.70 110 THR A N 1
ATOM 783 C CA . THR A 1 110 ? 20.586 9.864 41.742 1.00 11.70 110 THR A CA 1
ATOM 784 C C . THR A 1 110 ? 20.345 10.355 43.162 1.00 11.14 110 THR A C 1
ATOM 785 O O . THR A 1 110 ? 19.206 10.349 43.644 1.00 10.63 110 THR A O 1
ATOM 789 N N . THR A 1 111 ? 21.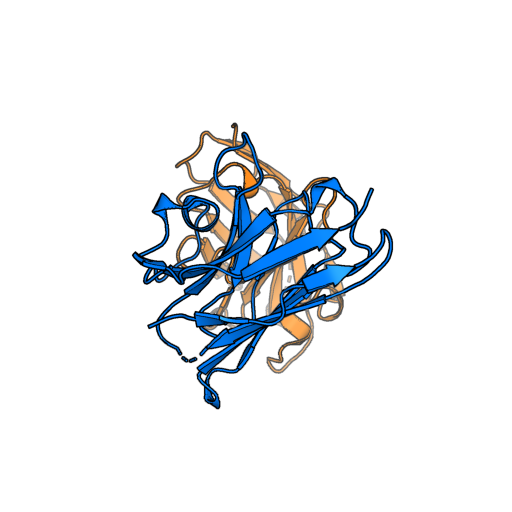410 10.805 43.823 1.00 11.53 111 THR A N 1
ATOM 790 C CA . THR A 1 111 ? 21.294 11.288 45.197 1.00 11.99 111 THR A CA 1
ATOM 791 C C . THR A 1 111 ? 20.343 12.485 45.268 1.00 12.35 111 THR A C 1
ATOM 792 O O . THR A 1 111 ? 19.622 12.659 46.255 1.00 12.42 111 THR A O 1
ATOM 796 N N . THR A 1 112 ? 20.340 13.285 44.200 1.00 12.90 112 THR A N 1
ATOM 797 C CA . THR A 1 112 ? 19.481 14.465 44.058 1.00 13.40 112 THR A CA 1
ATOM 798 C C . THR A 1 112 ? 17.990 14.161 44.226 1.00 12.50 112 THR A C 1
ATOM 799 O O . THR A 1 112 ? 17.214 15.031 44.638 1.00 12.89 112 THR A O 1
ATOM 803 N N . GLY A 1 113 ? 17.598 12.934 43.899 1.00 11.46 113 GLY A N 1
ATOM 804 C CA . GLY A 1 113 ? 16.203 12.527 43.943 1.00 10.69 113 GLY A CA 1
ATOM 805 C C . GLY A 1 113 ? 15.623 12.340 45.330 1.00 9.85 113 GLY A C 1
ATOM 806 O O . GLY A 1 113 ? 14.418 12.124 45.458 1.00 10.63 113 GLY A O 1
ATOM 807 N N . TYR A 1 114 ? 16.465 12.413 46.364 1.00 9.44 114 TYR A N 1
ATOM 808 C CA . TYR A 1 114 ? 16.064 12.023 47.718 1.00 9.26 114 TYR A CA 1
ATOM 809 C C . TYR A 1 114 ? 16.081 13.187 48.697 1.00 9.20 114 TYR A C 1
ATOM 810 O O . TYR A 1 114 ? 16.800 14.171 48.502 1.00 10.47 114 TYR A O 1
ATOM 819 N N . ASP A 1 115 ? 15.242 13.070 49.722 1.00 8.90 115 ASP A N 1
ATOM 820 C CA . ASP A 1 115 ? 15.048 14.109 50.730 1.00 8.72 115 ASP A CA 1
ATOM 821 C C . ASP A 1 115 ? 15.800 13.786 52.021 1.00 8.37 115 ASP A C 1
ATOM 822 O O . ASP A 1 115 ? 16.546 14.623 52.531 1.00 9.46 115 ASP A O 1
ATOM 827 N N . TYR A 1 116 ? 15.580 12.580 52.549 1.00 8.55 116 TYR A N 1
ATOM 828 C CA . TYR A 1 116 ? 16.115 12.179 53.851 1.00 8.90 116 TYR A CA 1
ATOM 829 C C . TYR A 1 116 ? 17.016 10.966 53.726 1.00 9.01 116 TYR A C 1
ATOM 830 O O . TYR A 1 116 ? 16.783 10.103 52.881 1.00 9.02 116 TYR A O 1
ATOM 839 N N . TRP A 1 117 ? 18.027 10.908 54.594 1.00 9.05 117 TRP A N 1
ATOM 840 C CA . TRP A 1 117 ? 19.089 9.904 54.543 1.00 9.01 117 TRP A CA 1
ATOM 841 C C . TRP A 1 117 ? 19.364 9.305 55.907 1.00 9.12 117 TRP A C 1
ATOM 842 O O . TRP A 1 117 ? 19.327 10.004 56.921 1.00 9.04 117 TRP A O 1
ATOM 853 N N . GLY A 1 118 ? 19.672 8.015 55.935 1.00 9.35 118 GLY A N 1
ATOM 854 C CA . GLY A 1 118 ? 20.243 7.409 57.129 1.00 10.26 118 GLY A CA 1
ATOM 855 C C . GLY A 1 118 ? 21.734 7.703 57.188 1.00 10.68 118 GLY A C 1
ATOM 856 O O . GLY A 1 118 ? 22.308 8.281 56.254 1.00 11.80 118 GLY A O 1
ATOM 857 N N . GLN A 1 119 ? 22.371 7.287 58.280 1.00 11.31 119 GLN A N 1
ATOM 858 C CA . GLN A 1 119 ? 23.807 7.519 58.469 1.00 11.98 119 GLN A CA 1
ATOM 859 C C . GLN A 1 119 ? 24.688 6.377 57.952 1.00 11.52 119 GLN A C 1
ATOM 860 O O . GLN A 1 119 ? 25.914 6.522 57.877 1.00 12.25 119 GLN A O 1
ATOM 866 N N . GLY A 1 120 ? 24.070 5.249 57.606 1.00 10.78 120 GLY A N 1
ATOM 867 C CA . GLY A 1 120 ? 24.775 4.160 56.931 1.00 11.03 120 GLY A CA 1
ATOM 868 C C . GLY A 1 120 ? 25.116 2.933 57.760 1.00 11.14 120 GLY A C 1
ATOM 869 O O . GLY A 1 120 ? 25.193 2.989 58.989 1.00 11.61 120 GLY A O 1
ATOM 870 N N . THR A 1 121 ? 25.304 1.812 57.068 1.00 10.86 121 THR A N 1
ATOM 871 C CA . THR A 1 121 ? 25.811 0.583 57.675 1.00 10.95 121 THR A CA 1
ATOM 872 C C . THR A 1 121 ? 26.990 0.082 56.826 1.00 10.56 121 THR A C 1
ATOM 873 O O . THR A 1 121 ? 26.909 0.034 55.593 1.00 10.70 121 THR A O 1
ATOM 877 N N . GLN A 1 122 ? 28.098 -0.259 57.480 1.00 10.53 122 GLN A N 1
ATOM 878 C CA . GLN A 1 122 ? 29.286 -0.725 56.765 1.00 10.20 122 GLN A CA 1
ATOM 879 C C . GLN A 1 122 ? 29.130 -2.170 56.314 1.00 9.87 122 GLN A C 1
ATOM 880 O O . GLN A 1 122 ? 28.777 -3.049 57.109 1.00 10.51 122 GLN A O 1
ATOM 886 N N . VAL A 1 123 ? 29.409 -2.400 55.036 1.00 9.56 123 VAL A N 1
ATOM 887 C CA . VAL A 1 123 ? 29.470 -3.730 54.460 1.00 9.81 123 VAL A CA 1
ATOM 888 C C . VAL A 1 123 ? 30.896 -3.957 53.989 1.00 9.24 123 VAL A C 1
ATOM 889 O O . VAL A 1 123 ? 31.435 -3.153 53.222 1.00 9.22 123 VAL A O 1
ATOM 893 N N . THR A 1 124 ? 31.504 -5.041 54.461 1.00 9.23 124 THR A N 1
ATOM 894 C CA . THR A 1 124 ? 32.847 -5.396 54.039 1.00 9.86 124 THR A CA 1
ATOM 895 C C . THR A 1 124 ? 32.858 -6.814 53.484 1.00 9.62 124 THR A C 1
ATOM 896 O O . THR A 1 124 ? 32.443 -7.769 54.154 1.00 10.29 124 THR A O 1
ATOM 900 N N . VAL A 1 125 ? 33.324 -6.936 52.247 1.00 9.51 125 VAL A N 1
ATOM 901 C CA . VAL A 1 125 ? 33.514 -8.230 51.615 1.00 10.22 125 VAL A CA 1
ATOM 902 C C . VAL A 1 125 ? 35.017 -8.412 51.480 1.00 10.61 125 VAL A C 1
ATOM 903 O O . VAL A 1 125 ? 35.677 -7.675 50.736 1.00 10.81 125 VAL A O 1
ATOM 907 N N . SER A 1 126 ? 35.557 -9.384 52.211 1.00 11.17 126 SER A N 1
ATOM 908 C CA . SER A 1 126 ? 37.005 -9.587 52.254 1.00 12.21 126 SER A CA 1
ATOM 909 C C . SER A 1 126 ? 37.553 -9.942 50.873 1.00 12.68 126 SER A C 1
ATOM 910 O O . SER A 1 126 ? 36.838 -10.484 50.036 1.00 12.48 126 SER A O 1
ATOM 913 N N . SER A 1 127 ? 38.820 -9.614 50.633 1.00 13.67 127 SER A N 1
ATOM 914 C CA . SER A 1 127 ? 39.455 -9.922 49.353 1.00 14.45 127 SER A CA 1
ATOM 915 C C . SER A 1 127 ? 39.633 -11.425 49.169 1.00 14.37 127 SER A C 1
ATOM 916 O O . SER A 1 127 ? 39.780 -12.165 50.141 1.00 14.47 127 SER A O 1
ATOM 919 N N . GLN B 1 3 ? -4.917 -9.999 15.173 1.00 12.32 3 GLN B N 1
ATOM 920 C CA . GLN B 1 3 ? -3.624 -9.636 14.533 1.00 12.33 3 GLN B CA 1
ATOM 921 C C . GLN B 1 3 ? -3.250 -8.257 15.025 1.00 11.15 3 GLN B C 1
ATOM 922 O O . GLN B 1 3 ? -4.065 -7.345 14.943 1.00 12.05 3 GLN B O 1
ATOM 928 N N . LEU B 1 4 ? -2.027 -8.100 15.528 1.00 10.01 4 LEU B N 1
ATOM 929 C CA . LEU B 1 4 ? -1.593 -6.833 16.104 1.00 9.44 4 LEU B CA 1
ATOM 930 C C . LEU B 1 4 ? -0.361 -6.291 15.401 1.00 9.22 4 LEU B C 1
ATOM 931 O O . LEU B 1 4 ? 0.579 -7.035 15.125 1.00 9.95 4 LEU B O 1
ATOM 936 N N . GLN B 1 5 ? -0.374 -4.991 15.122 1.00 9.01 5 GLN B N 1
ATOM 937 C CA . GLN B 1 5 ? 0.792 -4.321 14.547 1.00 9.35 5 GLN B CA 1
ATOM 938 C C . GLN B 1 5 ? 0.981 -2.944 15.167 1.00 9.58 5 GLN B C 1
ATOM 939 O O . GLN B 1 5 ? 0.094 -2.087 15.096 1.00 9.95 5 GLN B O 1
ATOM 945 N N . GLU B 1 6 ? 2.159 -2.748 15.746 1.00 9.31 6 GLU B N 1
ATOM 946 C CA . GLU B 1 6 ? 2.547 -1.491 16.364 1.00 9.74 6 GLU B CA 1
ATOM 947 C C . GLU B 1 6 ? 3.104 -0.509 15.352 1.00 9.79 6 GLU B C 1
ATOM 948 O O . GLU B 1 6 ? 3.653 -0.892 14.322 1.00 10.30 6 GLU B O 1
ATOM 954 N N . SER B 1 7 ? 2.987 0.773 15.675 1.00 9.76 7 SER B N 1
ATOM 955 C CA . SER B 1 7 ? 3.654 1.827 14.926 1.00 9.97 7 SER B CA 1
ATOM 956 C C . SER B 1 7 ? 3.844 3.042 15.821 1.00 9.65 7 SER B C 1
ATOM 957 O O . SER B 1 7 ? 3.411 3.062 16.979 1.00 9.72 7 SER B O 1
ATOM 960 N N . GLY B 1 8 ? 4.504 4.059 15.277 1.00 9.47 8 GLY B N 1
ATOM 961 C CA . GLY B 1 8 ? 4.725 5.314 15.986 1.00 9.70 8 GLY B CA 1
ATOM 962 C C . GLY B 1 8 ? 6.054 5.412 16.712 1.00 9.85 8 GLY B C 1
ATOM 963 O O . GLY B 1 8 ? 6.348 6.444 17.328 1.00 10.60 8 GLY B O 1
ATOM 964 N N . GLY B 1 9 ? 6.856 4.351 16.656 1.00 10.34 9 GLY B N 1
ATOM 965 C CA . GLY B 1 9 ? 8.193 4.378 17.232 1.00 10.98 9 GLY B CA 1
ATOM 966 C C . GLY B 1 9 ? 9.107 5.353 16.513 1.00 10.98 9 GLY B C 1
ATOM 967 O O . GLY B 1 9 ? 8.777 5.890 15.448 1.00 11.45 9 GLY B O 1
ATOM 968 N N . GLY B 1 10 ? 10.270 5.587 17.098 1.00 11.51 10 GLY B N 1
ATOM 969 C CA . GLY B 1 10 ? 11.233 6.490 16.504 1.00 11.90 10 GLY B CA 1
ATOM 970 C C . GLY B 1 10 ? 12.286 6.882 17.504 1.00 11.78 10 GLY B C 1
ATOM 971 O O . GLY B 1 10 ? 12.405 6.281 18.579 1.00 11.89 10 GLY B O 1
ATOM 972 N N . LEU B 1 11 ? 13.039 7.906 17.126 1.00 12.15 11 LEU B N 1
ATOM 973 C CA . LEU B 1 11 ? 14.168 8.403 17.880 1.00 12.26 11 LEU B CA 1
ATOM 974 C C . LEU B 1 11 ? 13.853 9.799 18.405 1.00 12.26 11 LEU B C 1
ATOM 975 O O . LEU B 1 11 ? 13.541 10.706 17.629 1.00 12.85 11 LEU B O 1
ATOM 980 N N . VAL B 1 12 ? 13.923 9.967 19.722 1.00 11.97 12 VAL B N 1
ATOM 981 C CA . VAL B 1 12 ? 13.745 11.279 20.344 1.00 12.41 12 VAL B CA 1
ATOM 982 C C . VAL B 1 12 ? 14.881 11.569 21.304 1.00 12.03 12 VAL B C 1
ATOM 983 O O . VAL B 1 12 ? 15.585 10.656 21.745 1.00 11.74 12 VAL B O 1
ATOM 987 N N . GLN B 1 13 ? 15.050 12.852 21.609 1.00 12.06 13 GLN B N 1
ATOM 988 C CA . GLN B 1 13 ? 15.961 13.296 22.650 1.00 12.60 13 GLN B CA 1
ATOM 989 C C . GLN B 1 13 ? 15.289 13.152 24.010 1.00 11.53 13 GLN B C 1
ATOM 990 O O . GLN B 1 13 ? 14.056 13.112 24.086 1.00 11.33 13 GLN B O 1
ATOM 996 N N . PRO B 1 14 ? 16.092 13.078 25.091 1.00 11.05 14 PRO B N 1
ATOM 997 C CA . PRO B 1 14 ? 15.497 13.091 26.421 1.00 10.75 14 PRO B CA 1
ATOM 998 C C . PRO B 1 14 ? 14.578 14.292 26.600 1.00 10.15 14 PRO B C 1
ATOM 999 O O . PRO B 1 14 ? 14.899 15.406 26.171 1.00 10.29 14 PRO B O 1
ATOM 1003 N N . GLY B 1 15 ? 13.432 14.049 27.223 1.00 9.75 15 GLY B N 1
ATOM 1004 C CA . GLY B 1 15 ? 12.412 15.069 27.409 1.00 9.54 15 GLY B CA 1
ATOM 1005 C C . GLY B 1 15 ? 11.383 15.091 26.295 1.00 9.35 15 GLY B C 1
ATOM 1006 O O . GLY B 1 15 ? 10.354 15.759 26.419 1.00 10.03 15 GLY B O 1
ATOM 1007 N N . GLY B 1 16 ? 11.657 14.363 25.213 1.00 9.40 16 GLY B N 1
ATOM 1008 C CA . GLY B 1 16 ? 10.734 14.263 24.091 1.00 9.16 16 GLY B CA 1
ATOM 1009 C C . GLY B 1 16 ? 9.567 13.336 24.361 1.00 8.64 16 GLY B C 1
ATOM 1010 O O . GLY B 1 16 ? 9.446 12.745 25.443 1.00 9.35 16 GLY B O 1
ATOM 1011 N N . SER B 1 17 ? 8.711 13.205 23.356 1.00 8.82 17 SER B N 1
ATOM 1012 C CA . SER B 1 17 ? 7.513 12.399 23.465 1.00 8.82 17 SER B CA 1
ATOM 1013 C C . SER B 1 17 ? 7.264 11.627 22.181 1.00 8.66 17 SER B C 1
ATOM 1014 O O . SER B 1 17 ? 7.757 12.004 21.116 1.00 8.76 17 SER B O 1
ATOM 1017 N N . LEU B 1 18 ? 6.498 10.545 22.301 1.00 9.03 18 LEU B N 1
ATOM 1018 C CA . LEU B 1 18 ? 6.050 9.752 21.166 1.00 9.74 18 LEU B CA 1
ATOM 1019 C C . LEU B 1 18 ? 4.603 9.361 21.389 1.00 9.79 18 LEU B C 1
ATOM 1020 O O . LEU B 1 18 ? 4.124 9.354 22.528 1.00 10.35 18 LEU B O 1
ATOM 1025 N N . ARG B 1 19 ? 3.913 9.046 20.299 1.00 10.04 19 ARG B N 1
ATOM 1026 C CA . ARG B 1 19 ? 2.569 8.516 20.385 1.00 10.96 19 ARG B CA 1
ATOM 1027 C C . ARG B 1 19 ? 2.545 7.217 19.606 1.00 10.29 19 ARG B C 1
ATOM 1028 O O . ARG B 1 19 ? 2.524 7.215 18.375 1.00 10.79 19 ARG B O 1
ATOM 1036 N N . LEU B 1 20 ? 2.581 6.108 20.329 1.00 9.84 20 LEU B N 1
ATOM 1037 C CA . LEU B 1 20 ? 2.506 4.804 19.704 1.00 9.79 20 LEU B CA 1
ATOM 1038 C C . LEU B 1 20 ? 1.066 4.456 19.413 1.00 9.64 20 LEU B C 1
ATOM 1039 O O . LEU B 1 20 ? 0.137 4.922 20.087 1.00 10.08 20 LEU B O 1
ATOM 1044 N N . SER B 1 21 ? 0.882 3.616 18.405 1.00 9.99 21 SER B N 1
ATOM 1045 C CA . SER B 1 21 ? -0.414 3.026 18.186 1.00 10.56 21 SER B CA 1
ATOM 1046 C C . SER B 1 21 ? -0.276 1.533 17.930 1.00 10.06 21 SER B C 1
ATOM 1047 O O . SER B 1 21 ? 0.814 1.026 17.633 1.00 10.66 21 SER B O 1
ATOM 1050 N N . CYS B 1 22 ? -1.390 0.833 18.090 1.00 10.68 22 CYS B N 1
ATOM 1051 C CA . CYS B 1 22 ? -1.468 -0.582 17.796 1.00 11.23 22 CYS B CA 1
ATOM 1052 C C . CYS B 1 22 ? -2.754 -0.805 17.027 1.00 11.09 22 CYS B C 1
ATOM 1053 O O . CYS B 1 22 ? -3.834 -0.411 17.483 1.00 11.36 22 CYS B O 1
ATOM 1056 N N . ALA B 1 23 ? -2.622 -1.413 15.854 1.00 11.40 23 ALA B N 1
ATOM 1057 C CA . ALA B 1 23 ? -3.760 -1.736 15.002 1.00 11.88 23 ALA B CA 1
ATOM 1058 C C . ALA B 1 23 ? -4.119 -3.207 15.163 1.00 12.22 23 ALA B C 1
ATOM 1059 O O . ALA B 1 23 ? -3.256 -4.078 15.011 1.00 11.95 23 ALA B O 1
ATOM 1061 N N . ALA B 1 24 ? -5.388 -3.475 15.475 1.00 13.43 24 ALA B N 1
ATOM 1062 C CA . ALA B 1 24 ? -5.893 -4.843 15.601 1.00 14.11 24 ALA B CA 1
ATOM 1063 C C . ALA B 1 24 ? -6.642 -5.303 14.353 1.00 14.48 24 ALA B C 1
ATOM 1064 O O . ALA B 1 24 ? -7.528 -4.607 13.848 1.00 15.42 24 ALA B O 1
ATOM 1066 N N . PHE B 1 29 ? -11.913 -7.770 18.685 1.00 12.21 29 PHE B N 1
ATOM 1067 C CA . PHE B 1 29 ? -11.022 -6.847 19.388 1.00 11.72 29 PHE B CA 1
ATOM 1068 C C . PHE B 1 29 ? -11.594 -6.360 20.722 1.00 11.74 29 PHE B C 1
ATOM 1069 O O . PHE B 1 29 ? -10.897 -6.366 21.743 1.00 11.19 29 PHE B O 1
ATOM 1077 N N . SER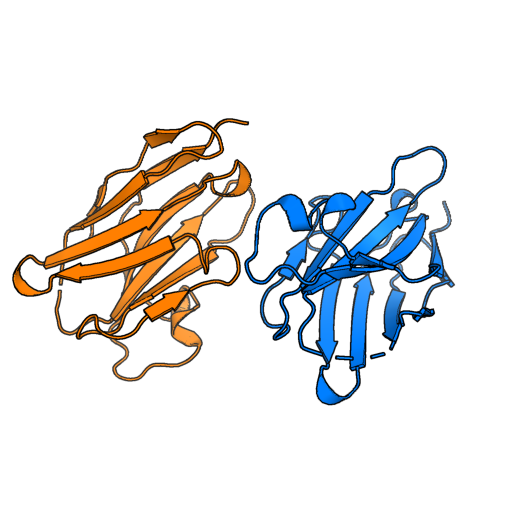 B 1 30 ? -12.860 -5.946 20.707 1.00 11.89 30 SER B N 1
ATOM 1078 C CA . SER B 1 30 ? -13.536 -5.404 21.891 1.00 12.85 30 SER B CA 1
ATOM 1079 C C . SER B 1 30 ? -13.674 -6.407 23.035 1.00 11.84 30 SER B C 1
ATOM 1080 O O . SER B 1 30 ? -13.947 -6.012 24.169 1.00 12.51 30 SER B O 1
ATOM 1083 N N . ASN B 1 31 ? -13.509 -7.695 22.734 1.00 11.34 31 ASN B N 1
ATOM 1084 C CA . ASN B 1 31 ? -13.566 -8.748 23.748 1.00 11.26 31 ASN B CA 1
ATOM 1085 C C . ASN B 1 31 ? -12.261 -8.908 24.520 1.00 10.38 31 ASN B C 1
ATOM 1086 O O . ASN B 1 31 ? -12.234 -9.592 25.542 1.00 11.25 31 ASN B O 1
ATOM 1091 N N . TYR B 1 32 ? -11.185 -8.293 24.031 1.00 9.85 32 TYR B N 1
ATOM 1092 C CA . TYR B 1 32 ? -9.868 -8.447 24.642 1.00 9.45 32 TYR B CA 1
ATOM 1093 C C . TYR B 1 32 ? -9.463 -7.246 25.487 1.00 8.94 32 TYR B C 1
ATOM 1094 O O . TYR B 1 32 ? -9.603 -6.099 25.061 1.00 8.92 32 TYR B O 1
ATOM 1103 N N . ARG B 1 33 ? -8.960 -7.512 26.687 1.00 8.85 33 ARG B N 1
ATOM 1104 C CA . ARG B 1 33 ? -8.135 -6.532 27.380 1.00 8.82 33 ARG B CA 1
ATOM 1105 C C . ARG B 1 33 ? -6.853 -6.374 26.564 1.00 8.75 33 ARG B C 1
ATOM 1106 O O . ARG B 1 33 ? -6.419 -7.320 25.890 1.00 9.78 33 ARG B O 1
ATOM 1114 N N . MET B 1 34 ? -6.250 -5.194 26.614 1.00 8.66 34 MET B N 1
ATOM 1115 C CA . MET B 1 34 ? -5.031 -4.960 25.840 1.00 9.05 34 MET B CA 1
ATOM 1116 C C . MET B 1 34 ? -3.912 -4.497 26.759 1.00 8.58 34 MET B C 1
ATOM 1117 O O . MET B 1 34 ? -4.153 -3.976 27.851 1.00 9.51 34 MET B O 1
ATOM 1122 N N . GLY B 1 35 ? -2.683 -4.702 26.312 1.00 8.77 35 GLY B N 1
ATOM 1123 C CA . GLY B 1 35 ? -1.518 -4.327 27.079 1.00 9.30 35 GLY B CA 1
ATOM 1124 C C . GLY B 1 35 ? -0.403 -3.810 26.202 1.00 8.84 35 GLY B C 1
ATOM 1125 O O . GLY B 1 35 ? -0.343 -4.082 25.004 1.00 9.25 35 GLY B O 1
ATOM 1126 N N . TRP B 1 36 ? 0.469 -3.029 26.827 1.00 8.86 36 TRP B N 1
ATOM 1127 C CA . TRP B 1 36 ? 1.765 -2.694 26.277 1.00 9.16 36 TRP B CA 1
ATOM 1128 C C . TRP B 1 36 ? 2.828 -3.272 27.178 1.00 8.80 36 TRP B C 1
ATOM 1129 O O . TRP B 1 36 ? 2.709 -3.234 28.404 1.00 9.02 36 TRP B O 1
ATOM 1140 N N . PHE B 1 37 ? 3.862 -3.797 26.530 1.00 9.11 37 PHE B N 1
ATOM 1141 C CA . PHE B 1 37 ? 5.079 -4.290 27.157 1.00 8.86 37 PHE B CA 1
ATOM 1142 C C . PHE B 1 37 ? 6.264 -3.669 26.433 1.00 8.67 37 PHE B C 1
ATOM 1143 O O . PHE B 1 37 ? 6.119 -3.144 25.324 1.00 9.35 37 PHE B O 1
ATOM 1151 N N . ARG B 1 38 ? 7.444 -3.740 27.034 1.00 8.99 38 ARG B N 1
ATOM 1152 C CA . ARG B 1 38 ? 8.649 -3.283 26.354 1.00 8.99 38 ARG B CA 1
ATOM 1153 C C . ARG B 1 38 ? 9.801 -4.200 26.709 1.00 8.92 38 ARG B C 1
ATOM 1154 O O . ARG B 1 38 ? 9.841 -4.752 27.813 1.00 9.86 38 ARG B O 1
ATOM 1162 N N . GLN B 1 39 ? 10.721 -4.376 25.770 1.00 8.53 39 GLN B N 1
ATOM 1163 C CA . GLN B 1 39 ? 11.902 -5.179 26.031 1.00 8.60 39 GLN B CA 1
ATOM 1164 C C . GLN B 1 39 ? 13.142 -4.389 25.655 1.00 8.61 39 GLN B C 1
ATOM 1165 O O . GLN B 1 39 ? 13.354 -4.047 24.484 1.00 8.80 39 GLN B O 1
ATOM 1171 N N . ALA B 1 40 ? 13.913 -4.050 26.686 1.00 8.80 40 ALA B N 1
ATOM 1172 C CA . ALA B 1 40 ? 15.162 -3.318 26.554 1.00 8.91 40 ALA B CA 1
ATOM 1173 C C . ALA B 1 40 ? 16.341 -4.290 26.449 1.00 8.79 40 ALA B C 1
ATOM 1174 O O . ALA B 1 40 ? 16.232 -5.450 26.861 1.00 8.56 40 ALA B O 1
ATOM 1176 N N . PRO B 1 41 ? 17.479 -3.830 25.893 1.00 9.29 41 PRO B N 1
ATOM 1177 C CA . PRO B 1 41 ? 18.656 -4.697 25.814 1.00 9.57 41 PRO B CA 1
ATOM 1178 C C . PRO B 1 41 ? 19.057 -5.223 27.191 1.00 9.40 41 PRO B C 1
ATOM 1179 O O . PRO B 1 41 ? 19.097 -4.456 28.152 1.00 9.56 41 PRO B O 1
ATOM 1183 N N . GLY B 1 42 ? 19.316 -6.524 27.282 1.00 9.99 42 GLY B N 1
ATOM 1184 C CA . GLY B 1 42 ? 19.779 -7.151 28.522 1.00 11.01 42 GLY B CA 1
ATOM 1185 C C . GLY B 1 42 ? 18.790 -7.130 29.675 1.00 11.72 42 GLY B C 1
ATOM 1186 O O . GLY B 1 42 ? 19.188 -7.236 30.839 1.00 12.46 42 GLY B O 1
ATOM 1187 N N . LYS B 1 43 ? 17.505 -7.000 29.355 1.00 12.17 43 LYS B N 1
ATOM 1188 C CA . LYS B 1 43 ? 16.452 -7.007 30.366 1.00 12.98 43 LYS B CA 1
ATOM 1189 C C . LYS B 1 43 ? 15.301 -7.891 29.942 1.00 12.91 43 LYS B C 1
ATOM 1190 O O . LYS B 1 43 ? 15.027 -8.046 28.747 1.00 12.71 43 LYS B O 1
ATOM 1196 N N . GLU B 1 44 ? 14.629 -8.469 30.931 1.00 12.74 44 GLU B N 1
ATOM 1197 C CA . GLU B 1 44 ? 13.414 -9.224 30.682 1.00 13.18 44 GLU B CA 1
ATOM 1198 C C . GLU B 1 44 ? 12.316 -8.300 30.165 1.00 12.60 44 GLU B C 1
ATOM 1199 O O . GLU B 1 44 ? 12.274 -7.111 30.502 1.00 12.45 44 GLU B O 1
ATOM 1205 N N . ARG B 1 45 ? 11.440 -8.853 29.331 1.00 12.40 45 ARG B N 1
ATOM 1206 C CA . ARG B 1 45 ? 10.248 -8.138 28.883 1.00 12.74 45 ARG B CA 1
ATOM 1207 C C . ARG B 1 45 ? 9.493 -7.568 30.085 1.00 12.34 45 ARG B C 1
ATOM 1208 O O . ARG B 1 45 ? 9.232 -8.275 31.066 1.00 12.91 45 ARG B O 1
ATOM 1216 N N . GLU B 1 46 ? 9.140 -6.291 29.975 1.00 12.10 46 GLU B N 1
ATOM 1217 C CA . GLU B 1 46 ? 8.650 -5.479 31.085 1.00 13.09 46 GLU B CA 1
ATOM 1218 C C . GLU B 1 46 ? 7.223 -5.039 30.786 1.00 11.20 46 GLU B C 1
ATOM 1219 O O . GLU B 1 46 ? 6.959 -4.542 29.696 1.00 10.28 46 GLU B O 1
ATOM 1225 N N . PHE B 1 47 ? 6.321 -5.198 31.752 1.00 10.61 47 PHE B N 1
ATOM 1226 C CA . PHE B 1 47 ? 4.982 -4.626 31.669 1.00 10.17 47 PHE B CA 1
ATOM 1227 C C . PHE B 1 47 ? 5.047 -3.102 31.623 1.00 9.98 47 PHE B C 1
ATOM 1228 O O . PHE B 1 47 ? 5.837 -2.492 32.356 1.00 10.35 47 PHE B O 1
ATOM 1236 N N . VAL B 1 48 ? 4.206 -2.507 30.777 1.00 9.35 48 VAL B N 1
ATOM 1237 C CA . VAL B 1 48 ? 4.083 -1.057 30.653 1.00 9.48 48 VAL B CA 1
ATOM 1238 C C . VAL B 1 48 ? 2.689 -0.591 31.083 1.00 9.19 48 VAL B C 1
ATOM 1239 O O . VAL B 1 48 ? 2.571 0.266 31.956 1.00 9.36 48 VAL B O 1
ATOM 1243 N N . ALA B 1 49 ? 1.637 -1.150 30.486 1.00 9.14 49 ALA B N 1
ATOM 1244 C CA . ALA B 1 49 ? 0.278 -0.719 30.790 1.00 9.29 49 ALA B CA 1
ATOM 1245 C C . ALA B 1 49 ? -0.751 -1.737 30.336 1.00 8.83 49 ALA B C 1
ATOM 1246 O O . ALA B 1 49 ? -0.491 -2.510 29.419 1.00 9.30 49 ALA B O 1
ATOM 1248 N N . THR B 1 50 ? -1.918 -1.713 30.973 1.00 8.91 50 THR B N 1
ATOM 1249 C CA . THR B 1 50 ? -3.046 -2.547 30.574 1.00 9.07 50 THR B CA 1
ATOM 1250 C C . THR B 1 50 ? -4.311 -1.700 30.541 1.00 9.05 50 THR B C 1
ATOM 1251 O O . THR B 1 50 ? -4.397 -0.665 31.219 1.00 9.28 50 THR B O 1
ATOM 1255 N N . ILE B 1 51 ? -5.285 -2.142 29.751 1.00 8.66 51 ILE B N 1
ATOM 1256 C CA . ILE B 1 51 ? -6.540 -1.435 29.593 1.00 8.73 51 ILE B CA 1
ATOM 1257 C C . ILE B 1 51 ? -7.675 -2.439 29.479 1.00 8.41 51 ILE B C 1
ATOM 1258 O O . ILE B 1 51 ? -7.538 -3.507 28.872 1.00 8.85 51 ILE B O 1
ATOM 1263 N N . SER B 1 52 ? -8.800 -2.089 30.085 1.00 8.22 52 SER B N 1
ATOM 1264 C CA . SER B 1 52 ? -9.981 -2.923 30.057 1.00 8.49 52 SER B CA 1
ATOM 1265 C C . SER B 1 52 ? -10.593 -2.968 28.664 1.00 8.10 52 SER B C 1
ATOM 1266 O O . SER B 1 52 ? -10.276 -2.146 27.787 1.00 8.40 52 SER B O 1
ATOM 1269 N N . GLN B 1 53 ? -11.471 -3.945 28.466 1.00 8.38 53 GLN B N 1
ATOM 1270 C CA . GLN B 1 53 ? -12.179 -4.124 27.202 1.00 8.76 53 GLN B CA 1
ATOM 1271 C C . GLN B 1 53 ? -12.873 -2.830 26.767 1.00 8.75 53 GLN B C 1
ATOM 1272 O O . GLN B 1 53 ? -12.779 -2.436 25.596 1.00 8.97 53 GLN B O 1
ATOM 1278 N N . SER B 1 54 ? -13.556 -2.171 27.702 1.00 9.39 54 SER B N 1
ATOM 1279 C CA . SER B 1 54 ? -14.319 -0.962 27.369 1.00 10.12 54 SER B CA 1
ATOM 1280 C C . SER B 1 54 ? -13.428 0.253 27.146 1.00 10.03 54 SER B C 1
ATOM 1281 O O . SER B 1 54 ? -13.871 1.250 26.566 1.00 10.97 54 SER B O 1
ATOM 1284 N N . GLY B 1 55 ? -12.190 0.179 27.634 1.00 10.34 55 GLY B N 1
ATOM 1285 C CA . GLY B 1 55 ? -11.243 1.284 27.552 1.00 10.61 55 GLY B CA 1
ATOM 1286 C C . GLY B 1 55 ? -11.303 2.281 28.694 1.00 10.42 55 GLY B C 1
ATOM 1287 O O . GLY B 1 55 ? -10.525 3.233 28.720 1.00 11.04 55 GLY B O 1
ATOM 1288 N N . ALA B 1 56 ? -12.204 2.058 29.648 1.00 10.31 56 ALA B N 1
ATOM 1289 C CA . ALA B 1 56 ? -12.429 3.024 30.724 1.00 10.66 56 ALA B CA 1
ATOM 1290 C C . ALA B 1 56 ? -11.463 2.887 31.894 1.00 10.46 56 ALA B C 1
ATOM 1291 O O . ALA B 1 56 ? -11.365 3.796 32.718 1.00 11.60 56 ALA B O 1
ATOM 1293 N N . ALA B 1 57 ? -10.760 1.759 31.977 1.00 10.09 57 ALA B N 1
ATOM 1294 C CA . ALA B 1 57 ? -9.913 1.491 33.134 1.00 9.88 57 ALA B CA 1
ATOM 1295 C C . ALA B 1 57 ? -8.535 1.051 32.698 1.00 9.64 57 ALA B C 1
ATOM 1296 O O . ALA B 1 57 ? -8.392 0.201 31.819 1.00 10.06 57 ALA B O 1
ATOM 1298 N N . THR B 1 58 ? -7.523 1.642 33.320 1.00 10.21 58 THR B N 1
ATOM 1299 C CA . THR B 1 58 ? -6.139 1.360 32.997 1.00 10.58 58 THR B CA 1
ATOM 1300 C C . THR B 1 58 ? -5.336 1.048 34.255 1.00 10.45 58 THR B C 1
ATOM 1301 O O . THR B 1 58 ? -5.729 1.404 35.378 1.00 10.94 58 THR B O 1
ATOM 1305 N N . ALA B 1 59 ? -4.208 0.375 34.063 1.00 10.29 59 ALA B N 1
ATOM 1306 C CA . ALA B 1 59 ? -3.202 0.248 35.107 1.00 10.50 59 ALA B CA 1
ATOM 1307 C C . ALA B 1 59 ? -1.846 0.369 34.441 1.00 9.93 59 ALA B C 1
ATOM 1308 O O . ALA B 1 59 ? -1.649 -0.127 33.331 1.00 10.93 59 ALA B O 1
ATOM 1310 N N . TYR B 1 60 ? -0.924 1.043 35.120 1.00 9.71 60 TYR B N 1
ATOM 1311 C CA . TYR B 1 60 ? 0.395 1.360 34.583 1.00 9.74 60 TYR B CA 1
ATOM 1312 C C . TYR B 1 60 ? 1.483 0.793 35.468 1.00 9.22 60 TYR B C 1
ATOM 1313 O O . TYR B 1 60 ? 1.366 0.800 36.695 1.00 9.71 60 TYR B O 1
ATOM 1322 N N . ALA B 1 61 ? 2.560 0.346 34.839 1.00 9.52 61 ALA B N 1
ATOM 1323 C CA . ALA B 1 61 ? 3.783 0.033 35.562 1.00 9.12 61 ALA B CA 1
ATOM 1324 C C . ALA B 1 61 ? 4.260 1.296 36.276 1.00 8.71 61 ALA B C 1
ATOM 1325 O O . ALA B 1 61 ? 4.155 2.410 35.738 1.00 8.61 61 ALA B O 1
ATOM 1327 N N . ASP B 1 62 ? 4.796 1.128 37.478 1.00 8.98 62 ASP B N 1
ATOM 1328 C CA . ASP B 1 62 ? 5.318 2.265 38.218 1.00 8.67 62 ASP B CA 1
ATOM 1329 C C . ASP B 1 62 ? 6.372 3.041 37.420 1.00 8.57 62 ASP B C 1
ATOM 1330 O O . ASP B 1 62 ? 6.480 4.257 37.552 1.00 9.04 62 ASP B O 1
ATOM 1335 N N . SER B 1 63 ? 7.144 2.328 36.606 1.00 9.20 63 SER B N 1
ATOM 1336 C CA . SER B 1 63 ? 8.214 2.929 35.815 1.00 9.93 63 SER B CA 1
ATOM 1337 C C . SER B 1 63 ? 7.737 3.967 34.798 1.00 9.17 63 SER B C 1
ATOM 1338 O O . SER B 1 63 ? 8.552 4.760 34.313 1.00 9.31 63 SER B O 1
ATOM 1341 N N . VAL B 1 64 ? 6.443 3.957 34.474 1.00 8.74 64 VAL B N 1
ATOM 1342 C CA . VAL B 1 64 ? 5.893 4.879 33.473 1.00 8.93 64 VAL B CA 1
ATOM 1343 C C . VAL B 1 64 ? 4.680 5.671 33.963 1.00 8.27 64 VAL B C 1
ATOM 1344 O O . VAL B 1 64 ? 4.255 6.631 33.306 1.00 8.63 64 VAL B O 1
ATOM 1348 N N . LYS B 1 65 ? 4.126 5.285 35.112 1.00 8.46 65 LYS B N 1
ATOM 1349 C CA . LYS B 1 65 ? 2.924 5.943 35.613 1.00 8.80 65 LYS B CA 1
ATOM 1350 C C . LYS B 1 65 ? 3.201 7.426 35.826 1.00 8.66 65 LYS B C 1
ATOM 1351 O O . LYS B 1 65 ? 4.250 7.799 36.348 1.00 8.40 65 LYS B O 1
ATOM 1357 N N . GLY B 1 66 ? 2.266 8.262 35.387 1.00 8.53 66 GLY B N 1
ATOM 1358 C CA . GLY B 1 66 ? 2.427 9.709 35.462 1.00 8.93 66 GLY B CA 1
ATOM 1359 C C . GLY B 1 66 ? 2.972 10.333 34.185 1.00 8.61 66 GLY B C 1
ATOM 1360 O O . GLY B 1 66 ? 2.854 11.544 33.997 1.00 9.64 66 GLY B O 1
ATOM 1361 N N . ARG B 1 67 ? 3.570 9.514 33.316 1.00 8.45 67 ARG B N 1
ATOM 1362 C CA . ARG B 1 67 ? 4.106 9.980 32.032 1.00 8.63 67 ARG B CA 1
ATOM 1363 C C . ARG B 1 67 ? 3.396 9.411 30.813 1.00 8.73 67 ARG B C 1
ATOM 1364 O O . ARG B 1 67 ? 3.400 10.037 29.747 1.00 9.25 67 ARG B O 1
ATOM 1372 N N . PHE B 1 68 ? 2.856 8.203 30.944 1.00 8.96 68 PHE B N 1
ATOM 1373 C CA . PHE B 1 68 ? 2.230 7.523 29.815 1.00 9.64 68 PHE B CA 1
ATOM 1374 C C . PHE B 1 68 ? 0.716 7.481 29.977 1.00 9.79 68 PHE B C 1
ATOM 1375 O O . PHE B 1 68 ? 0.205 7.394 31.101 1.00 11.00 68 PHE B O 1
ATOM 1383 N N . THR B 1 69 ? 0.010 7.508 28.846 1.00 9.68 69 THR B N 1
ATOM 1384 C CA . THR B 1 69 ? -1.448 7.411 28.832 1.00 10.23 69 THR B CA 1
ATOM 1385 C C . THR B 1 69 ? -1.884 6.431 27.749 1.00 9.78 69 THR B C 1
ATOM 1386 O O . THR B 1 69 ? -1.589 6.619 26.562 1.00 9.96 69 THR B O 1
ATOM 1390 N N . PHE B 1 70 ? -2.594 5.392 28.174 1.00 9.71 70 PHE B N 1
ATOM 1391 C CA . PHE B 1 70 ? -3.046 4.303 27.312 1.00 9.85 70 PHE B CA 1
ATOM 1392 C C . PHE B 1 70 ? -4.533 4.493 27.064 1.00 9.26 70 PHE B C 1
ATOM 1393 O O . PHE B 1 70 ? -5.307 4.618 28.017 1.00 9.87 70 PHE B O 1
ATOM 1401 N N . SER B 1 71 ? -4.927 4.542 25.793 1.00 9.63 71 SER B N 1
ATOM 1402 C CA . SER B 1 71 ? -6.335 4.619 25.433 1.00 10.23 71 SER B CA 1
ATOM 1403 C C . SER B 1 71 ? -6.649 3.649 24.293 1.00 10.10 71 SER B C 1
ATOM 1404 O O . SER B 1 71 ? -5.746 3.131 23.627 1.00 10.16 71 SER B O 1
ATOM 1407 N N . ARG B 1 72 ? -7.932 3.381 24.087 1.00 10.26 72 ARG B N 1
ATOM 1408 C CA . ARG B 1 72 ? -8.359 2.569 22.956 1.00 10.40 72 ARG B CA 1
ATOM 1409 C C . ARG B 1 72 ? -9.586 3.167 22.287 1.00 10.20 72 ARG B C 1
ATOM 1410 O O . ARG B 1 72 ? -10.337 3.933 22.892 1.00 10.71 72 ARG B O 1
ATOM 1418 N N . ASP B 1 73 ? -9.757 2.817 21.020 1.00 10.07 73 ASP B N 1
ATOM 1419 C CA . ASP B 1 73 ? -10.936 3.188 20.261 1.00 10.28 73 ASP B CA 1
ATOM 1420 C C . ASP B 1 73 ? -11.462 1.910 19.632 1.00 9.67 73 ASP B C 1
ATOM 1421 O O . ASP B 1 73 ? -10.952 1.456 18.605 1.00 10.02 73 ASP B O 1
ATOM 1426 N N . ASN B 1 74 ? -12.469 1.315 20.263 1.00 9.50 74 ASN B N 1
ATOM 1427 C CA . ASN B 1 74 ? -12.976 0.027 19.812 1.00 9.13 74 ASN B CA 1
ATOM 1428 C C . ASN B 1 74 ? -13.582 0.056 18.412 1.00 9.41 74 ASN B C 1
ATOM 1429 O O . ASN B 1 74 ? -13.410 -0.890 17.647 1.00 10.21 74 ASN B O 1
ATOM 1434 N N . ALA B 1 75 ? -14.271 1.143 18.071 1.00 9.01 75 ALA B N 1
ATOM 1435 C CA . ALA B 1 75 ? -14.875 1.283 16.740 1.00 9.40 75 ALA B CA 1
ATOM 1436 C C . ALA B 1 75 ? -13.832 1.253 15.619 1.00 9.21 75 ALA B C 1
ATOM 1437 O O . ALA B 1 75 ? -14.125 0.824 14.502 1.00 9.42 75 ALA B O 1
ATOM 1439 N N . LYS B 1 76 ? -12.619 1.701 15.938 1.00 9.23 76 LYS B N 1
ATOM 1440 C CA . LYS B 1 76 ? -11.522 1.831 14.976 1.00 9.87 76 LYS B CA 1
ATOM 1441 C C . LYS B 1 76 ? -10.496 0.696 15.087 1.00 9.54 76 LYS B C 1
ATOM 1442 O O . LYS B 1 76 ? -9.531 0.659 14.317 1.00 9.69 76 LYS B O 1
ATOM 1448 N N . ASN B 1 77 ? -10.692 -0.221 16.038 1.00 9.52 77 ASN B N 1
ATOM 1449 C CA . ASN B 1 77 ? -9.728 -1.302 16.286 1.00 10.26 77 ASN B CA 1
ATOM 1450 C C . ASN B 1 77 ? -8.318 -0.754 16.510 1.00 9.97 77 ASN B C 1
ATOM 1451 O O . ASN B 1 77 ? -7.331 -1.292 15.990 1.00 10.66 77 ASN B O 1
ATOM 1456 N N . LEU B 1 78 ? -8.237 0.326 17.284 1.00 9.76 78 LEU B N 1
ATOM 1457 C CA . LEU B 1 78 ? -6.967 0.991 17.554 1.00 10.27 78 LEU B CA 1
ATOM 1458 C C . LEU B 1 78 ? -6.702 1.190 19.038 1.00 10.78 78 LEU B C 1
ATOM 1459 O O . LEU B 1 78 ? -7.629 1.411 19.833 1.00 11.05 78 LEU B O 1
ATOM 1464 N N . LEU B 1 79 ? -5.420 1.096 19.387 1.00 10.85 79 LEU B N 1
ATOM 1465 C CA . LEU B 1 79 ? -4.891 1.487 20.692 1.00 11.44 79 LEU B CA 1
ATOM 1466 C C . LEU B 1 79 ? -3.909 2.626 20.515 1.00 10.60 79 LEU B C 1
ATOM 1467 O O . LEU B 1 79 ? -3.237 2.702 19.483 1.00 10.63 79 LEU B O 1
ATOM 1472 N N . TYR B 1 80 ? -3.788 3.460 21.546 1.00 10.60 80 TYR B N 1
ATOM 1473 C CA . TYR B 1 80 ?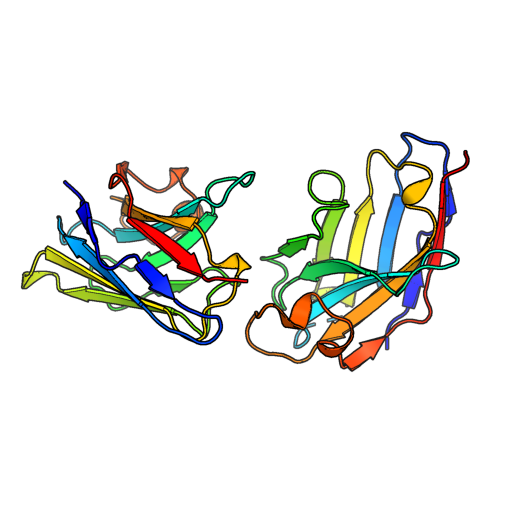 -2.829 4.557 21.564 1.00 11.34 80 TYR B CA 1
ATOM 1474 C C . TYR B 1 80 ? -2.054 4.572 22.872 1.00 10.78 80 TYR B C 1
ATOM 1475 O O . TYR B 1 80 ? -2.620 4.344 23.940 1.00 11.08 80 TYR B O 1
ATOM 1484 N N . LEU B 1 81 ? -0.757 4.848 22.790 1.00 10.32 81 LEU B N 1
ATOM 1485 C CA . LEU B 1 81 ? 0.057 5.071 23.983 1.00 10.41 81 LEU B CA 1
ATOM 1486 C C . LEU B 1 81 ? 0.828 6.379 23.838 1.00 10.28 81 LEU B C 1
ATOM 1487 O O . LEU B 1 81 ? 1.790 6.461 23.067 1.00 10.66 81 LEU B O 1
ATOM 1492 N N . GLU B 1 82 ? 0.383 7.397 24.568 1.00 10.05 82 GLU B N 1
ATOM 1493 C CA . GLU B 1 82 ? 1.079 8.677 24.657 1.00 10.15 82 GLU B CA 1
ATOM 1494 C C . GLU B 1 82 ? 2.220 8.517 25.654 1.00 9.68 82 GLU B C 1
ATOM 1495 O O . GLU B 1 82 ? 1.992 8.087 26.788 1.00 10.65 82 GLU B O 1
ATOM 1501 N N . MET B 1 83 ? 3.436 8.867 25.238 1.00 9.40 83 MET B N 1
ATOM 1502 C CA . MET B 1 83 ? 4.628 8.682 26.064 1.00 9.93 83 MET B CA 1
ATOM 1503 C C . MET B 1 83 ? 5.330 10.025 26.212 1.00 9.23 83 MET B C 1
ATOM 1504 O O . MET B 1 83 ? 5.952 10.503 25.266 1.00 9.50 83 MET B O 1
ATOM 1509 N N . LEU B 1 84 ? 5.211 10.624 27.394 1.00 9.02 84 LEU B N 1
ATOM 1510 C CA . LEU B 1 84 ? 5.771 11.947 27.654 1.00 8.94 84 LEU B CA 1
ATOM 1511 C C . LEU B 1 84 ? 7.053 11.878 28.458 1.00 8.88 84 LEU B C 1
ATOM 1512 O O . LEU B 1 84 ? 7.324 10.885 29.145 1.00 8.90 84 LEU B O 1
ATOM 1517 N N . SER B 1 85 ? 7.830 12.953 28.376 1.00 8.75 85 SER B N 1
ATOM 1518 C CA . SER B 1 85 ? 9.013 13.126 29.223 1.00 8.81 85 SER B CA 1
ATOM 1519 C C . SER B 1 85 ? 9.927 11.907 29.188 1.00 8.63 85 SER B C 1
ATOM 1520 O O . SER B 1 85 ? 10.311 11.351 30.235 1.00 8.92 85 SER B O 1
ATOM 1523 N N . LEU B 1 86 ? 10.268 11.496 27.972 1.00 8.80 86 LEU B N 1
ATOM 1524 C CA . LEU B 1 86 ? 11.028 10.276 27.783 1.00 8.95 86 LEU B CA 1
ATOM 1525 C C . LEU B 1 86 ? 12.477 10.431 28.217 1.00 9.23 86 LEU B C 1
ATOM 1526 O O . LEU B 1 86 ? 13.062 11.510 28.126 1.00 9.76 86 LEU B O 1
ATOM 1531 N N . GLU B 1 87 ? 13.041 9.331 28.703 1.00 9.26 87 GLU B N 1
ATOM 1532 C CA . GLU B 1 87 ? 14.412 9.299 29.166 1.00 10.11 87 GLU B CA 1
ATOM 1533 C C . GLU B 1 87 ? 15.140 8.111 28.548 1.00 9.83 87 GLU B C 1
ATOM 1534 O O . GLU B 1 87 ? 14.501 7.194 28.029 1.00 9.07 87 GLU B O 1
ATOM 1540 N N . PRO B 1 88 ? 16.485 8.140 28.556 1.00 9.96 88 PRO B N 1
ATOM 1541 C CA . PRO B 1 88 ? 17.244 7.068 27.914 1.00 10.23 88 PRO B CA 1
ATOM 1542 C C . PRO B 1 88 ? 16.792 5.650 28.288 1.00 10.08 88 PRO B C 1
ATOM 1543 O O . PRO B 1 88 ? 16.742 4.785 27.412 1.00 10.38 88 PRO B O 1
ATOM 1547 N N . GLU B 1 89 ? 16.436 5.425 29.553 1.00 10.43 89 GLU B N 1
ATOM 1548 C CA . GLU B 1 89 ? 16.017 4.091 30.009 1.00 11.70 89 GLU B CA 1
ATOM 1549 C C . GLU B 1 89 ? 14.661 3.636 29.450 1.00 10.35 89 GLU B C 1
ATOM 1550 O O . GLU B 1 89 ? 14.291 2.477 29.634 1.00 10.74 89 GLU B O 1
ATOM 1556 N N . ASP B 1 90 ? 13.941 4.528 28.763 1.00 9.45 90 ASP B N 1
ATOM 1557 C CA . ASP B 1 90 ? 12.702 4.151 28.069 1.00 9.00 90 ASP B CA 1
ATOM 1558 C C . ASP B 1 90 ? 12.964 3.510 26.695 1.00 8.85 90 ASP B C 1
ATOM 1559 O O . ASP B 1 90 ? 12.027 3.057 26.025 1.00 9.21 90 ASP B O 1
ATOM 1564 N N . THR B 1 91 ? 14.228 3.468 26.283 1.00 8.41 91 THR B N 1
ATOM 1565 C CA . THR B 1 91 ? 14.621 2.820 25.030 1.00 8.05 91 THR B CA 1
ATOM 1566 C C . THR B 1 91 ? 14.311 1.331 25.101 1.00 8.13 91 THR B C 1
ATOM 1567 O O . THR B 1 91 ? 14.728 0.653 26.045 1.00 8.48 91 THR B O 1
ATOM 1571 N N . ALA B 1 92 ? 13.579 0.834 24.107 1.00 8.19 92 ALA B N 1
ATOM 1572 C CA . ALA B 1 92 ? 13.145 -0.563 24.070 1.00 8.10 92 ALA B CA 1
ATOM 1573 C C . ALA B 1 92 ? 12.331 -0.812 22.819 1.00 7.88 92 ALA B C 1
ATOM 1574 O O . ALA B 1 92 ? 11.878 0.134 22.166 1.00 8.30 92 ALA B O 1
ATOM 1576 N N . VAL B 1 93 ? 12.128 -2.083 22.503 1.00 8.16 93 VAL B N 1
ATOM 1577 C CA . VAL B 1 93 ? 11.072 -2.459 21.577 1.00 8.69 93 VAL B CA 1
ATOM 1578 C C . VAL B 1 93 ? 9.770 -2.523 22.382 1.00 8.52 93 VAL B C 1
ATOM 1579 O O . VAL B 1 93 ? 9.714 -3.161 23.441 1.00 9.51 93 VAL B O 1
ATOM 1583 N N . TYR B 1 94 ? 8.746 -1.825 21.892 1.00 8.46 94 TYR B N 1
ATOM 1584 C CA . TYR B 1 94 ? 7.440 -1.784 22.540 1.00 8.94 94 TYR B CA 1
ATOM 1585 C C . TYR B 1 94 ? 6.481 -2.693 21.794 1.00 8.70 94 TYR B C 1
ATOM 1586 O O . TYR B 1 94 ? 6.398 -2.644 20.560 1.00 9.31 94 TYR B O 1
ATOM 1595 N N . TYR B 1 95 ? 5.756 -3.508 22.563 1.00 8.83 95 TYR B N 1
ATOM 1596 C CA . TYR B 1 95 ? 4.853 -4.524 22.028 1.00 9.26 95 TYR B CA 1
ATOM 1597 C C . TYR B 1 95 ? 3.456 -4.323 22.554 1.00 9.17 95 TYR B C 1
ATOM 1598 O O . TYR B 1 95 ? 3.258 -4.105 23.748 1.00 9.83 95 TYR B O 1
ATOM 1607 N N . CYS B 1 96 ? 2.491 -4.442 21.656 1.00 10.13 96 CYS B N 1
ATOM 1608 C CA . CYS B 1 96 ? 1.097 -4.511 22.034 1.00 10.08 96 CYS B CA 1
ATOM 1609 C C . CYS B 1 96 ? 0.671 -5.985 22.156 1.00 9.33 96 CYS B C 1
ATOM 1610 O O . CYS B 1 96 ? 1.210 -6.855 21.466 1.00 9.67 96 CYS B O 1
ATOM 1613 N N . ALA B 1 97 ? -0.256 -6.253 23.074 1.00 8.89 97 ALA B N 1
ATOM 1614 C CA . ALA B 1 97 ? -0.677 -7.615 23.388 1.00 8.76 97 ALA B CA 1
ATOM 1615 C C . ALA B 1 97 ? -2.149 -7.633 23.754 1.00 8.76 97 ALA B C 1
ATOM 1616 O O . ALA B 1 97 ? -2.675 -6.651 24.295 1.00 9.11 97 ALA B O 1
ATOM 1618 N N . ALA B 1 98 ? -2.799 -8.757 23.472 1.00 8.51 98 ALA B N 1
ATOM 1619 C CA . ALA B 1 98 ? -4.225 -8.937 23.718 1.00 8.33 98 ALA B CA 1
ATOM 1620 C C . ALA B 1 98 ? -4.449 -10.085 24.694 1.00 8.06 98 ALA B C 1
ATOM 1621 O O . ALA B 1 98 ? -3.876 -11.167 24.533 1.00 8.62 98 ALA B O 1
ATOM 1623 N N . SER B 1 99 ? -5.297 -9.838 25.692 1.00 8.66 99 SER B N 1
ATOM 1624 C CA . SER B 1 99 ? -5.648 -10.812 26.726 1.00 9.28 99 SER B CA 1
ATOM 1625 C C . SER B 1 99 ? -7.140 -11.082 26.697 1.00 9.42 99 SER B C 1
ATOM 1626 O O . SER B 1 99 ? -7.948 -10.147 26.631 1.00 9.47 99 SER B O 1
ATOM 1629 N N . SER B 1 100 ? -7.516 -12.351 26.776 1.00 9.85 100 SER B N 1
ATOM 1630 C CA . SER B 1 100 ? -8.933 -12.693 26.790 1.00 10.14 100 SER B CA 1
ATOM 1631 C C . SER B 1 100 ? -9.530 -12.748 28.195 1.00 10.67 100 SER B C 1
ATOM 1632 O O . SER B 1 100 ? -10.731 -13.015 28.338 1.00 11.34 100 SER B O 1
ATOM 1635 N N . ARG B 1 101 ? -8.712 -12.505 29.221 1.00 10.57 101 ARG B N 1
ATOM 1636 C CA . ARG B 1 101 ? -9.181 -12.601 30.604 1.00 11.07 101 ARG B CA 1
ATOM 1637 C C . ARG B 1 101 ? -10.332 -11.635 30.840 1.00 10.43 101 ARG B C 1
ATOM 1638 O O . ARG B 1 101 ? -10.237 -10.446 30.520 1.00 10.81 101 ARG B O 1
ATOM 1646 N N . VAL B 1 102 ? -11.420 -12.148 31.402 1.00 10.32 102 VAL B N 1
ATOM 1647 C CA . VAL B 1 102 ? -12.616 -11.337 31.581 1.00 10.51 102 VAL B CA 1
ATOM 1648 C C . VAL B 1 102 ? -12.428 -10.294 32.686 1.00 9.77 102 VAL B C 1
ATOM 1649 O O . VAL B 1 102 ? -12.606 -9.099 32.447 1.00 10.04 102 VAL B O 1
ATOM 1653 N N . PHE B 1 103 ? -12.058 -10.756 33.880 1.00 9.98 103 PHE B N 1
ATOM 1654 C CA . PHE B 1 103 ? -11.854 -9.880 35.030 1.00 10.21 103 PHE B CA 1
ATOM 1655 C C . PHE B 1 103 ? -10.397 -9.482 35.194 1.00 10.26 103 PHE B C 1
ATOM 1656 O O . PHE B 1 103 ? -9.481 -10.227 34.806 1.00 11.08 103 PHE B O 1
ATOM 1664 N N . TYR B 1 104 ? -10.190 -8.302 35.775 1.00 9.96 104 TYR B N 1
ATOM 1665 C CA . TYR B 1 104 ? -8.854 -7.829 36.081 1.00 10.43 104 TYR B CA 1
ATOM 1666 C C . TYR B 1 104 ? -8.258 -8.583 37.259 1.00 10.60 104 TYR B C 1
ATOM 1667 O O . TYR B 1 104 ? -8.907 -8.736 38.295 1.00 11.81 104 TYR B O 1
ATOM 1676 N N . THR B 1 105 ? -7.021 -9.046 37.095 1.00 10.76 105 THR B N 1
ATOM 1677 C CA . THR B 1 105 ? -6.186 -9.517 38.200 1.00 11.31 105 THR B CA 1
ATOM 1678 C C . THR B 1 105 ? -4.743 -9.131 37.887 1.00 10.82 105 THR B C 1
ATOM 1679 O O . THR B 1 105 ? -4.434 -8.696 36.770 1.00 10.59 105 THR B O 1
ATOM 1683 N N . GLU B 1 106 ? -3.859 -9.325 38.864 1.00 11.13 106 GLU B N 1
ATOM 1684 C CA . GLU B 1 106 ? -2.446 -8.979 38.717 1.00 11.74 106 GLU B CA 1
ATOM 1685 C C . GLU B 1 106 ? -1.756 -9.717 37.565 1.00 10.59 106 GLU B C 1
ATOM 1686 O O . GLU B 1 106 ? -0.707 -9.279 37.107 1.00 11.01 106 GLU B O 1
ATOM 1692 N N . VAL B 1 107 ? -2.336 -10.821 37.095 1.00 10.54 107 VAL B N 1
ATOM 1693 C CA . VAL B 1 107 ? -1.743 -11.555 35.967 1.00 10.76 107 VAL B CA 1
ATOM 1694 C C . VAL B 1 107 ? -1.682 -10.684 34.700 1.00 10.06 107 VAL B C 1
ATOM 1695 O O . VAL B 1 107 ? -0.845 -10.913 33.819 1.00 10.44 107 VAL B O 1
ATOM 1699 N N . LEU B 1 108 ? -2.545 -9.672 34.626 1.00 9.74 108 LEU B N 1
ATOM 1700 C CA . LEU B 1 108 ? -2.526 -8.715 33.517 1.00 10.06 108 LEU B CA 1
ATOM 1701 C C . LEU B 1 108 ? -1.299 -7.810 33.503 1.00 10.10 108 LEU B C 1
ATOM 1702 O O . LEU B 1 108 ? -1.099 -7.059 32.546 1.00 10.28 108 LEU B O 1
ATOM 1707 N N . GLN B 1 109 ? -0.487 -7.874 34.556 1.00 10.43 109 GLN B N 1
ATOM 1708 C CA . GLN B 1 109 ? 0.778 -7.150 34.583 1.00 11.42 109 GLN B CA 1
ATOM 1709 C C . GLN B 1 109 ? 1.962 -8.055 34.238 1.00 11.65 109 GLN B C 1
ATOM 1710 O O . GLN B 1 109 ? 3.120 -7.698 34.468 1.00 12.24 109 GLN B O 1
ATOM 1716 N N . THR B 1 110 ? 1.666 -9.227 33.684 1.00 11.46 110 THR B N 1
ATOM 1717 C CA . THR B 1 110 ? 2.701 -10.191 33.314 1.00 11.56 110 THR B CA 1
ATOM 1718 C C . THR B 1 110 ? 2.476 -10.684 31.892 1.00 11.00 110 THR B C 1
ATOM 1719 O O . THR B 1 110 ? 1.341 -10.683 31.405 1.00 10.57 110 THR B O 1
ATOM 1723 N N . THR B 1 111 ? 3.547 -11.130 31.237 1.00 11.47 111 THR B N 1
ATOM 1724 C CA . THR B 1 111 ? 3.433 -11.624 29.866 1.00 11.94 111 THR B CA 1
ATOM 1725 C C . THR B 1 111 ? 2.482 -12.821 29.792 1.00 12.18 111 THR B C 1
ATOM 1726 O O . THR B 1 111 ? 1.781 -13.000 28.792 1.00 12.28 111 THR B O 1
ATOM 1730 N N . THR B 1 112 ? 2.447 -13.622 30.860 1.00 12.67 112 THR B N 1
ATOM 1731 C CA . THR B 1 112 ? 1.591 -14.814 30.929 1.00 13.01 112 THR B CA 1
ATOM 1732 C C . THR B 1 112 ? 0.097 -14.498 30.820 1.00 12.25 112 THR B C 1
ATOM 1733 O O . THR B 1 112 ? -0.696 -15.357 30.429 1.00 12.52 112 THR B O 1
ATOM 1737 N N . GLY B 1 113 ? -0.284 -13.273 31.164 1.00 11.29 113 GLY B N 1
ATOM 1738 C CA . GLY B 1 113 ? -1.678 -12.861 31.105 1.00 10.57 113 GLY B CA 1
ATOM 1739 C C . GLY B 1 113 ? -2.240 -12.672 29.708 1.00 9.64 113 GLY B C 1
ATOM 1740 O O . GLY B 1 113 ? -3.443 -12.466 29.564 1.00 10.68 113 GLY B O 1
ATOM 1741 N N . TYR B 1 114 ? -1.380 -12.738 28.688 1.00 9.30 114 TYR B N 1
ATOM 1742 C CA . TYR B 1 114 ? -1.758 -12.364 27.321 1.00 9.24 114 TYR B CA 1
ATOM 1743 C C . TYR B 1 114 ? -1.737 -13.543 26.351 1.00 9.11 114 TYR B C 1
ATOM 1744 O O . TYR B 1 114 ? -1.020 -14.530 26.561 1.00 10.03 114 TYR B O 1
ATOM 1753 N N . ASP B 1 115 ? -2.570 -13.434 25.318 1.00 8.69 115 ASP B N 1
ATOM 1754 C CA . ASP B 1 115 ? -2.751 -14.476 24.311 1.00 8.42 115 ASP B CA 1
ATOM 1755 C C . ASP B 1 115 ? -1.996 -14.143 23.024 1.00 8.29 115 ASP B C 1
ATOM 1756 O O . ASP B 1 115 ? -1.265 -14.984 22.497 1.00 9.31 115 ASP B O 1
ATOM 1761 N N . TYR B 1 116 ? -2.224 -12.941 22.493 1.00 8.47 116 TYR B N 1
ATOM 1762 C CA . TYR B 1 116 ? -1.683 -12.539 21.190 1.00 8.73 116 TYR B CA 1
ATOM 1763 C C . TYR B 1 116 ? -0.777 -11.326 21.312 1.00 8.87 116 TYR B C 1
ATOM 1764 O O . TYR B 1 116 ? -1.009 -10.463 22.159 1.00 8.86 116 TYR B O 1
ATOM 1773 N N . TRP B 1 117 ? 0.237 -11.262 20.448 1.00 8.80 117 TRP B N 1
ATOM 1774 C CA . TRP B 1 117 ? 1.290 -10.244 20.505 1.00 8.94 117 TRP B CA 1
ATOM 1775 C C . TRP B 1 117 ? 1.575 -9.640 19.136 1.00 8.97 117 TRP B C 1
ATOM 1776 O O . TRP B 1 117 ? 1.534 -10.337 18.122 1.00 8.67 117 TRP B O 1
ATOM 1787 N N . GLY B 1 118 ? 1.909 -8.355 19.107 1.00 9.34 118 GLY B N 1
ATOM 1788 C CA . GLY B 1 118 ? 2.477 -7.754 17.910 1.00 10.11 118 GLY B CA 1
ATOM 1789 C C . GLY B 1 118 ? 3.965 -8.053 17.855 1.00 10.63 118 GLY B C 1
ATOM 1790 O O . GLY B 1 118 ? 4.530 -8.633 18.791 1.00 12.31 118 GLY B O 1
ATOM 1791 N N . GLN B 1 119 ? 4.602 -7.630 16.765 1.00 11.42 119 GLN B N 1
ATOM 1792 C CA . GLN B 1 119 ? 6.025 -7.870 16.539 1.00 12.07 119 GLN B CA 1
ATOM 1793 C C . GLN B 1 119 ? 6.905 -6.732 17.072 1.00 11.43 119 GLN B C 1
ATOM 1794 O O . GLN B 1 119 ? 8.128 -6.880 17.147 1.00 12.13 119 GLN B O 1
ATOM 1800 N N . GLY B 1 120 ? 6.288 -5.601 17.420 1.00 10.82 120 GLY B N 1
ATOM 1801 C CA . GLY B 1 120 ? 6.986 -4.523 18.116 1.00 10.68 120 GLY B CA 1
ATOM 1802 C C . GLY B 1 120 ? 7.337 -3.298 17.292 1.00 10.83 120 GLY B C 1
ATOM 1803 O O . GLY B 1 120 ? 7.428 -3.353 16.065 1.00 11.23 120 GLY B O 1
ATOM 1804 N N . THR B 1 121 ? 7.525 -2.177 17.982 1.00 10.60 121 THR B N 1
ATOM 1805 C CA . THR B 1 121 ? 8.025 -0.944 17.370 1.00 10.70 121 THR B CA 1
ATOM 1806 C C . THR B 1 121 ? 9.189 -0.421 18.217 1.00 10.01 121 THR B C 1
ATOM 1807 O O . THR B 1 121 ? 9.100 -0.380 19.447 1.00 10.25 121 THR B O 1
ATOM 1811 N N . GLN B 1 122 ? 10.292 -0.068 17.563 1.00 9.95 122 GLN B N 1
ATOM 1812 C CA . GLN B 1 122 ? 11.479 0.404 18.274 1.00 9.57 122 GLN B CA 1
ATOM 1813 C C . GLN B 1 122 ? 11.329 1.846 18.727 1.00 9.48 122 GLN B C 1
ATOM 1814 O O . GLN B 1 122 ? 10.992 2.735 17.936 1.00 10.13 122 GLN B O 1
ATOM 1820 N N . VAL B 1 123 ? 11.580 2.064 20.013 1.00 9.20 123 VAL B N 1
ATOM 1821 C CA . VAL B 1 123 ? 11.656 3.391 20.589 1.00 9.30 123 VAL B CA 1
ATOM 1822 C C . VAL B 1 123 ? 13.089 3.603 21.058 1.00 8.95 123 VAL B C 1
ATOM 1823 O O . VAL B 1 123 ? 13.630 2.787 21.816 1.00 8.37 123 VAL B O 1
ATOM 1827 N N . THR B 1 124 ? 13.712 4.675 20.578 1.00 8.86 124 THR B N 1
ATOM 1828 C CA . THR B 1 124 ? 15.062 5.021 20.998 1.00 9.45 124 THR B CA 1
ATOM 1829 C C . THR B 1 124 ? 15.079 6.440 21.545 1.00 9.21 124 THR B C 1
ATOM 1830 O O . THR B 1 124 ? 14.696 7.399 20.858 1.00 9.96 124 THR B O 1
ATOM 1834 N N . VAL B 1 125 ? 15.517 6.564 22.793 1.00 9.34 125 VAL B N 1
ATOM 1835 C CA . VAL B 1 125 ? 15.702 7.863 23.417 1.00 10.00 125 VAL B CA 1
ATOM 1836 C C . VAL B 1 125 ? 17.206 8.051 23.552 1.00 10.50 125 VAL B C 1
ATOM 1837 O O . VAL B 1 125 ? 17.867 7.304 24.289 1.00 10.57 125 VAL B O 1
ATOM 1841 N N . SER B 1 126 ? 17.750 9.025 22.824 1.00 11.16 126 SER B N 1
ATOM 1842 C CA . SER B 1 126 ? 19.198 9.249 22.808 1.00 12.25 126 SER B CA 1
ATOM 1843 C C . SER B 1 126 ? 19.728 9.606 24.197 1.00 12.56 126 SER B C 1
ATOM 1844 O O . SER B 1 126 ? 19.001 10.152 25.020 1.00 12.61 126 SER B O 1
ATOM 1847 N N . SER B 1 127 ? 20.987 9.270 24.463 1.00 13.62 127 SER B N 1
ATOM 1848 C CA . SER B 1 127 ? 21.603 9.593 25.749 1.00 14.18 127 SER B CA 1
ATOM 1849 C C . SER B 1 127 ? 21.782 11.098 25.917 1.00 14.14 127 SER B C 1
ATOM 1850 O O . SER B 1 127 ? 21.895 11.828 24.934 1.00 14.21 127 SER B O 1
#

Foldseek 3Di:
DKAKDFADEAAAQDKTKMK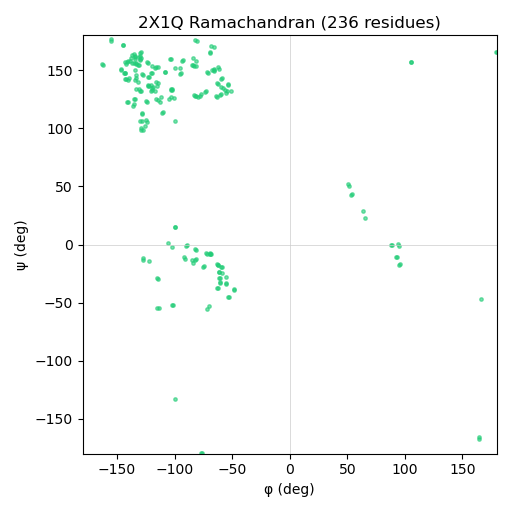IQALWKKFKWWADPPDPIFGAKIAHRVFPDMDGDPVQPPFWDWGDDPVRSMIMIIGGRDDQVVWTWMKMFIANDHDDDCCRRDPNRTDDIHPTDTHGHDD/DKAKDFADEAAQQDKTKMKIADALLWKKFKWWADPPDDIFGAKIAASVFPDMDGDPVQPPFWDWGDDVVRRMIMIIGGRDDQVVWTWMKMFIANDHDDDCCRRDPNRTDDIHPTDTHGHDD

Secondary structure (DSSP, 8-state):
---EE--EEE-TT--EEEEE---SEEEEEEE-TTS--EEEEEE-TTSS-EEE-TTTTTTEEEEEEGGGTEEEEEE-S--GGG-EEEEEEEE--SS--GGGGSGGG-SEE---EEEEE--/--EEE--EEE-TT--EEEEEE--TTSEEEEEEE-TTS--EEEEEE-TTSS-EEE-TTTTTTEEEEEEGGGTEEEEEE-S--GGG-EEEEEEEE--SS--GGGGSGGG-SEE---EEEEE--

Solvent-accessible surface area: 12040 Å² total; per-residue (Å²): 215,35,97,6,58,37,30,30,130,25,136,65,59,22,58,22,191,1,26,2,63,84,129,70,6,20,0,0,1,8,68,18,120,94,108,139,76,28,22,0,0,4,2,5,40,90,23,98,29,59,25,35,14,127,62,0,84,80,46,8,72,5,46,34,40,44,103,134,115,52,9,81,0,71,0,75,62,2,73,60,132,0,31,1,40,0,25,0,0,4,0,54,98,101,100,12,48,70,35,0,56,60,58,103,1,16,72,134,80,6,164,18,17,92,0,48,6,44,137,202,14,96,6,57,36,29,31,130,26,138,56,52,23,60,27,138,0,17,1,48,49,54,58,123,61,24,0,0,0,2,12,70,23,116,86,92,159,68,69,18,0,0,4,1,13,42,90,24,95,58,59,25,36,15,32,23,0,101,45,23,7,72,6,48,25,52,39,107,132,60,33,0,56,0,77,0,76,61,0,33,44,73,2,31,1,40,0,34,0,0,6,0,56,102,104,164,103,70,137,50,1,72,60,53,106,0,8,60,133,115,7,132,18,17,93,0,48,6,40,134

B-factor: mean 12.67, std 4.86, range [5.07, 40.43]

Sequence (240 aa):
QLQESGGGLVQPGGSLRLSCASNYRMGWFRQAPGKEREFVATISQSGAATAYADSVKGRFTFSRDNAKNLLYLEMLSLEPEDTAVYYCAASSRVFYTEVLQTTTGYDYWGQGTQVTVSSQLQESGGGLVQPGGSLRLSCAAFSNYRMGWFRQAPGKEREFVATISQSGAATAYADSVKGRFTFSRDNAKNLLYLEMLSLEPEDTAVYYCAASSRVFYTEVLQTTTGYDYWGQGTQVTVSS

CATH classification: 2.60.40.10

Nearest PDB structures (foldseek):
  2x1q-assembly1_A  TM=1.008E+00  e=1.129E-24  Lama glama
  2x1q-assembly2_B  TM=1.001E+00  e=1.319E-23  Lama glama
  8qz3-assembly1_E  TM=9.746E-01  e=6.517E-18  Lama glama
  2x1p-assembly1_A  TM=9.243E-01  e=2.418E-17  Lama glama
  7rth-assembly4_m  TM=9.446E-01  e=6.120E-17  Homo sapiens